Protein AF-A0A849HUU8-F1 (afdb_monomer_lite)

Secondary structure (DSSP, 8-state):
--EEEE-SSEEEE---GGGHHHHHHHHS-HHHHTTSTTTTPPPPHHHHHHHHHHHHHHHHHHS--EEEEEETTT--EEEEEEEEEGGG-TT--PEEEEEEE-GGGTTSSHHHHHHHHHHHHHHHHS--SEEEEEE-TT-HHHHHHHHHTTPEEEEEEEETTEEEEEEEEEGGGS---B---THHHHHHHHHHHHHHHHS-TTTEEEEEEESGGGSTTS-B-S-EEEEEEES-HHHHHHHHHHHHHTTTEEE-TT-S-TTEEEEEES-TTS-SS--EEEEEE-TTSHHHHHHHHHHHHHHH-HHHHHHHHHHHHHHHHH-TT-HHHHHHTTHHHHHHHHHHHHHHH--

Foldseek 3Di:
DDFLFDFPWKTWAQFDPVCLVVLLLQQQDQVQQCWPDPNSDGDDSVVSNVVSVLQNVQCVVPVWGKTFMATPPPRDTFWIWTWAAVVNPPVHPAIETDTTTDPVCPPVCVLLRVSLRRQVCCLVPDPDFKHKYWTQPPPVSVVVSCVQLVWDFPQWDADPNGITTMTMDGSVQWFDWDWQDPCLVVVQVVVQVVVCVQFDVQFWPDKDFFDLNLAPGATHDQETEMETATPDCVVRVVSCCVRVVVVAWDWDPPPPDPQWTKIWHAPPPRHPYTNYIYIYGHCPDPVNLLRVLLRVLCNVPVVLSVVLRVLLVVLCVVQGSRVPCSVVSCVVVSVVSSVVSCVVVPD

Sequence (347 aa):
MTIFLETKHLILKAPELSDFPDLIKLRSDADVMRYIGKNGATQTQQEIAQFLESAIAYQAKHGFGFCSVFEKKSENFVGQAGLCHLGFDENQTEIEIAYRLHKDYWGKGYATELVRALIEWGFEHLPVKKLIAAIHPENIASKRVLEKVDMLYIGKKHYRNIEVDYYEIYKNDSIQLVPYDPTWMKMAKSEIRILRELLPQNHVLDIQHVGSTAIPNIQAKPIIDIQIAVDSLVTIKPIAIELLEKHGYVYWHDNPDLERMFFVKGMPPFGEKRTHHVHIVEPSSQHWEGKLYFRDYLRLHPDVAKEYEGLKISLQKQYTYDRERYTKAKTEFINAILKKARLEFYP

Radius of gyration: 22.86 Å; chains: 1; bounding box: 55×46×66 Å

Structure (mmCIF, N/CA/C/O backbone):
data_AF-A0A849HUU8-F1
#
_entry.id   AF-A0A849HUU8-F1
#
loop_
_atom_site.group_PDB
_atom_site.id
_atom_site.type_symbol
_atom_site.label_atom_id
_atom_site.label_alt_id
_atom_site.label_comp_id
_atom_site.label_asym_id
_atom_site.label_entity_id
_atom_site.label_seq_id
_atom_site.pdbx_PDB_ins_code
_atom_site.Cartn_x
_atom_site.Cartn_y
_atom_site.Cartn_z
_atom_site.occupancy
_atom_site.B_iso_or_equiv
_atom_site.auth_seq_id
_atom_site.auth_comp_id
_atom_site.auth_asym_id
_atom_site.auth_atom_id
_atom_site.pdbx_PDB_model_num
ATOM 1 N N . MET A 1 1 ? 4.940 0.839 -32.422 1.00 64.69 1 MET A N 1
ATOM 2 C CA . MET A 1 1 ? 4.688 0.518 -31.002 1.00 64.69 1 MET A CA 1
ATOM 3 C C . MET A 1 1 ? 3.207 0.445 -30.645 1.00 64.69 1 MET A C 1
ATOM 5 O O . MET A 1 1 ? 2.505 1.448 -30.737 1.00 64.69 1 MET A O 1
ATOM 9 N N . THR A 1 2 ? 2.752 -0.716 -30.175 1.00 88.06 2 THR A N 1
ATOM 10 C CA . THR A 1 2 ? 1.416 -0.898 -29.581 1.00 88.06 2 THR A CA 1
ATOM 11 C C . THR A 1 2 ? 1.442 -0.483 -28.110 1.00 88.06 2 THR A C 1
ATOM 13 O O . THR A 1 2 ? 2.352 -0.870 -27.375 1.00 88.06 2 THR A O 1
ATOM 16 N N . ILE A 1 3 ? 0.460 0.308 -27.675 1.00 94.56 3 ILE A N 1
ATOM 17 C CA . ILE A 1 3 ? 0.300 0.686 -26.265 1.00 94.56 3 ILE A CA 1
ATOM 18 C C . ILE A 1 3 ? -0.151 -0.550 -25.480 1.00 94.56 3 ILE A C 1
ATOM 20 O O . ILE A 1 3 ? -1.147 -1.175 -25.832 1.00 94.56 3 ILE A O 1
ATOM 24 N 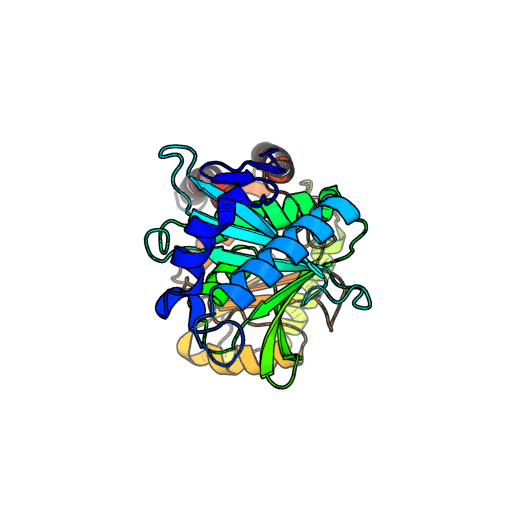N . PHE A 1 4 ? 0.599 -0.898 -24.436 1.00 96.44 4 PHE A N 1
ATOM 25 C CA . PHE A 1 4 ? 0.276 -1.989 -23.519 1.00 96.44 4 PHE A CA 1
ATOM 26 C C . PHE A 1 4 ? -0.520 -1.484 -22.311 1.00 96.44 4 PHE A C 1
ATOM 28 O O . PHE A 1 4 ? -1.537 -2.067 -21.950 1.00 96.44 4 PHE A O 1
ATOM 35 N N . LEU A 1 5 ? -0.060 -0.392 -21.693 1.00 96.81 5 LEU A N 1
ATOM 36 C CA . LEU A 1 5 ? -0.664 0.167 -20.486 1.00 96.81 5 LEU A CA 1
ATOM 37 C C . LEU A 1 5 ? -0.433 1.675 -20.424 1.00 96.81 5 LEU A C 1
ATOM 39 O O . LEU A 1 5 ? 0.626 2.173 -20.806 1.00 96.81 5 LEU A O 1
ATOM 43 N N . GLU A 1 6 ? -1.404 2.404 -19.890 1.00 97.25 6 GLU A N 1
ATOM 44 C CA . GLU A 1 6 ? -1.295 3.837 -19.650 1.00 97.25 6 GLU A CA 1
ATOM 45 C C . GLU A 1 6 ? -1.523 4.162 -18.182 1.00 97.25 6 GLU A C 1
ATOM 47 O O . GLU A 1 6 ? -2.415 3.622 -17.534 1.00 97.25 6 GLU A O 1
ATOM 52 N N . THR A 1 7 ? -0.737 5.102 -17.670 1.00 96.44 7 THR A N 1
ATOM 53 C CA . THR A 1 7 ? -0.908 5.655 -16.328 1.00 96.44 7 THR A CA 1
ATOM 54 C C . THR A 1 7 ? -1.231 7.148 -16.420 1.00 96.44 7 THR A C 1
ATOM 56 O O . THR A 1 7 ? -1.503 7.684 -17.500 1.00 96.44 7 THR A O 1
ATOM 59 N N . LYS A 1 8 ? -1.211 7.858 -15.287 1.00 95.50 8 LYS A N 1
ATOM 60 C CA . LYS A 1 8 ? -1.433 9.307 -15.265 1.00 95.50 8 LYS A CA 1
ATOM 61 C C . LYS A 1 8 ? -0.368 10.056 -16.076 1.00 95.50 8 LYS A C 1
ATOM 63 O O . LYS A 1 8 ? -0.713 10.977 -16.811 1.00 95.50 8 LYS A O 1
ATOM 68 N N . HIS A 1 9 ? 0.898 9.667 -15.947 1.00 98.31 9 HIS A N 1
ATOM 69 C CA . HIS A 1 9 ? 2.032 10.355 -16.567 1.00 98.31 9 HIS A CA 1
ATOM 70 C C . HIS A 1 9 ? 2.818 9.496 -17.560 1.00 98.31 9 HIS A C 1
ATOM 72 O O . HIS A 1 9 ? 3.646 10.050 -18.278 1.00 98.31 9 HIS A O 1
ATOM 78 N N . LEU A 1 10 ? 2.591 8.182 -17.624 1.00 98.44 10 LEU A N 1
ATOM 79 C CA . LEU A 1 10 ? 3.421 7.260 -18.402 1.00 98.44 10 LEU A CA 1
ATOM 80 C C . LEU A 1 10 ? 2.603 6.476 -19.430 1.00 98.44 10 LEU A C 1
ATOM 82 O O . LEU A 1 10 ? 1.414 6.215 -19.239 1.00 98.44 10 LEU A O 1
ATOM 86 N N . ILE A 1 11 ? 3.271 6.078 -20.510 1.00 98.19 11 ILE A N 1
ATOM 87 C CA . ILE A 1 11 ? 2.786 5.107 -21.495 1.00 98.19 11 ILE A CA 1
ATOM 88 C C . ILE A 1 11 ? 3.794 3.964 -21.539 1.00 98.19 11 ILE A C 1
ATOM 90 O O . ILE A 1 11 ? 4.982 4.192 -21.768 1.00 98.19 11 ILE A O 1
ATOM 94 N N . LEU A 1 12 ? 3.318 2.742 -21.331 1.00 98.25 12 LEU A N 1
ATOM 95 C CA . LEU A 1 12 ? 4.076 1.518 -21.536 1.00 98.25 12 LEU A CA 1
ATOM 96 C C . LEU A 1 12 ? 3.724 0.983 -22.919 1.00 98.25 12 LEU A C 1
ATOM 98 O O . LEU A 1 12 ? 2.553 0.761 -23.235 1.00 98.25 12 LEU A O 1
ATOM 102 N N . LYS A 1 13 ? 4.742 0.779 -23.744 1.00 97.75 13 LYS A N 1
ATOM 103 C CA . LYS A 1 13 ? 4.610 0.273 -25.105 1.00 97.75 13 LYS A CA 1
ATOM 104 C C . LYS A 1 13 ? 5.307 -1.076 -25.220 1.00 97.75 13 LYS A C 1
ATOM 106 O O . LYS A 1 13 ? 6.383 -1.261 -24.649 1.00 97.75 13 LYS A O 1
ATOM 111 N N . ALA A 1 14 ? 4.693 -2.000 -25.957 1.00 96.81 14 ALA A N 1
ATOM 112 C CA . ALA A 1 14 ? 5.327 -3.270 -26.293 1.00 96.81 14 ALA A CA 1
ATOM 113 C C . ALA A 1 14 ? 6.706 -3.005 -26.932 1.00 96.81 14 ALA A C 1
ATOM 115 O O . ALA A 1 14 ? 6.799 -2.085 -27.753 1.00 96.81 14 ALA A O 1
ATOM 116 N N . PRO A 1 15 ? 7.751 -3.764 -26.552 1.00 95.38 15 PRO A N 1
ATOM 117 C CA . PRO A 1 15 ? 9.102 -3.504 -27.025 1.00 95.38 15 PRO A CA 1
ATOM 118 C C . PRO A 1 15 ? 9.204 -3.749 -28.533 1.00 95.38 15 PRO A C 1
ATOM 120 O O . PRO A 1 15 ? 8.562 -4.652 -29.073 1.00 95.38 15 PRO A O 1
ATOM 123 N N . GLU A 1 16 ? 10.042 -2.972 -29.209 1.00 96.25 16 GLU A N 1
ATOM 124 C CA . GLU A 1 16 ? 10.383 -3.162 -30.622 1.00 96.25 16 GLU A CA 1
ATOM 125 C C . GLU A 1 16 ? 11.874 -2.900 -30.868 1.00 96.25 16 GLU A C 1
ATOM 127 O O . GLU A 1 16 ? 12.555 -2.285 -30.052 1.00 96.25 16 GLU A O 1
ATOM 132 N N . LEU A 1 17 ? 12.411 -3.372 -31.998 1.00 96.75 17 LEU A N 1
ATOM 133 C CA . LEU A 1 17 ? 13.847 -3.260 -32.297 1.00 96.75 17 LEU A CA 1
ATOM 134 C C . LEU A 1 17 ? 14.348 -1.803 -32.316 1.00 96.75 17 LEU A C 1
ATOM 136 O O . LEU A 1 17 ? 15.504 -1.546 -31.984 1.00 96.75 17 LEU A O 1
ATOM 140 N N . SER A 1 18 ? 13.475 -0.849 -32.652 1.00 96.50 18 SER A N 1
ATOM 141 C CA . SER A 1 18 ? 13.737 0.597 -32.616 1.00 96.50 18 SER A CA 1
ATOM 142 C C . SER A 1 18 ? 14.057 1.134 -31.220 1.00 96.50 18 SER A C 1
ATOM 144 O O . SER A 1 18 ? 14.661 2.198 -31.131 1.00 96.50 18 SER A O 1
ATOM 146 N N . ASP A 1 19 ? 13.721 0.412 -30.146 1.00 96.06 19 ASP A N 1
ATOM 147 C CA . ASP A 1 19 ? 14.030 0.817 -28.767 1.00 96.06 19 ASP A CA 1
ATOM 148 C C . ASP A 1 19 ? 15.516 0.647 -28.418 1.00 96.06 19 ASP A C 1
ATOM 150 O O . ASP A 1 19 ? 15.990 1.169 -27.407 1.00 96.06 19 ASP A O 1
ATOM 154 N N . PHE A 1 20 ? 16.278 -0.085 -29.238 1.00 97.62 20 PHE A N 1
ATOM 155 C CA . PHE A 1 20 ? 17.668 -0.437 -28.953 1.00 97.62 20 PHE A CA 1
ATOM 156 C C . PHE A 1 20 ? 18.562 0.757 -28.549 1.00 97.62 20 PHE A C 1
ATOM 158 O O . PHE A 1 20 ? 19.258 0.639 -27.535 1.00 97.62 20 PHE A O 1
ATOM 165 N N . PRO A 1 21 ? 18.529 1.926 -29.228 1.00 97.69 21 PRO A N 1
ATOM 166 C CA . PRO A 1 21 ? 19.327 3.086 -28.827 1.00 97.69 21 PRO A CA 1
ATOM 167 C C . PRO A 1 21 ? 18.982 3.618 -27.431 1.00 97.69 21 PRO A C 1
ATOM 169 O O . PRO A 1 21 ? 19.874 4.047 -26.698 1.00 97.69 21 PRO A O 1
ATOM 172 N N . ASP A 1 22 ? 17.711 3.577 -27.035 1.00 97.31 22 ASP A N 1
ATOM 173 C CA . ASP A 1 22 ? 17.282 4.013 -25.705 1.00 97.31 22 ASP A CA 1
ATOM 174 C C . ASP A 1 22 ? 17.670 2.999 -24.624 1.00 97.31 22 ASP A C 1
ATOM 176 O O . ASP A 1 22 ? 18.073 3.376 -23.518 1.00 97.31 22 ASP A O 1
ATOM 180 N N . LEU A 1 23 ? 17.672 1.706 -24.960 1.00 96.56 23 LEU A N 1
ATOM 181 C CA . LEU A 1 23 ? 18.167 0.669 -24.056 1.00 96.56 23 LEU A CA 1
ATOM 182 C C . LEU A 1 23 ? 19.673 0.736 -23.836 1.00 96.56 23 LEU A C 1
ATOM 184 O O . LEU A 1 23 ? 20.116 0.439 -22.727 1.00 96.56 23 LEU A O 1
ATOM 188 N N . ILE A 1 24 ? 20.450 1.167 -24.833 1.00 96.75 24 ILE A N 1
ATOM 189 C CA . ILE A 1 24 ? 21.876 1.461 -24.643 1.00 96.75 24 ILE A CA 1
ATOM 190 C C . ILE A 1 24 ? 22.046 2.541 -23.573 1.00 96.75 24 ILE A C 1
ATOM 192 O O . ILE A 1 24 ? 22.762 2.319 -22.598 1.00 96.75 24 ILE A O 1
ATOM 196 N N . LYS A 1 25 ? 21.334 3.671 -23.688 1.00 94.25 25 LYS A N 1
ATOM 197 C CA . LYS A 1 25 ? 21.414 4.762 -22.697 1.00 94.25 25 LYS A CA 1
ATOM 198 C C . LYS A 1 25 ? 21.081 4.273 -21.286 1.00 94.25 25 LYS A C 1
ATOM 200 O O . LYS A 1 25 ? 21.767 4.620 -20.333 1.00 94.25 25 LYS A O 1
ATOM 205 N N . LEU A 1 26 ? 20.052 3.437 -21.154 1.00 96.25 26 LEU A N 1
ATOM 206 C CA . LEU A 1 26 ? 19.589 2.937 -19.861 1.00 96.25 26 LEU A CA 1
ATOM 207 C C . LEU A 1 26 ? 20.526 1.897 -19.235 1.00 96.25 26 LEU A C 1
ATOM 209 O O . LEU A 1 26 ? 20.743 1.913 -18.028 1.00 96.25 26 LEU A O 1
ATOM 213 N N . ARG A 1 27 ? 21.034 0.955 -20.034 1.00 94.62 27 ARG A N 1
ATOM 214 C CA . ARG A 1 27 ? 21.719 -0.258 -19.542 1.00 94.62 27 ARG A CA 1
ATOM 215 C C . ARG A 1 27 ? 23.242 -0.152 -19.588 1.00 94.62 27 ARG A C 1
ATOM 217 O O . ARG A 1 27 ? 23.938 -1.037 -19.085 1.00 94.62 27 ARG A O 1
ATOM 224 N N . SER A 1 28 ? 23.754 0.938 -20.153 1.00 93.19 28 SER A N 1
ATOM 225 C CA . SER A 1 28 ? 25.152 1.350 -20.040 1.00 93.19 28 SER A CA 1
ATOM 226 C C . SER A 1 28 ? 25.385 2.397 -18.939 1.00 93.19 28 SER A C 1
ATOM 228 O O . SER A 1 28 ? 26.533 2.760 -18.699 1.00 93.19 28 SER A O 1
ATOM 230 N N . ASP A 1 29 ? 24.340 2.855 -18.238 1.00 95.00 29 ASP A N 1
ATOM 231 C CA . ASP A 1 29 ? 24.467 3.754 -17.085 1.00 95.00 29 ASP A CA 1
ATOM 232 C C . ASP A 1 29 ? 24.733 2.963 -15.789 1.00 95.00 29 ASP A C 1
ATOM 234 O O . ASP A 1 29 ? 23.955 2.093 -15.387 1.00 95.00 29 ASP A O 1
ATOM 238 N N . ALA A 1 30 ? 25.851 3.267 -15.125 1.00 94.44 30 ALA A N 1
ATOM 239 C CA . ALA A 1 30 ? 26.295 2.559 -13.924 1.00 94.44 30 ALA A CA 1
ATOM 240 C C . ALA A 1 30 ? 25.415 2.826 -12.690 1.00 94.44 30 ALA A C 1
ATOM 242 O O . ALA A 1 30 ? 25.311 1.962 -11.819 1.00 94.44 30 ALA A O 1
ATOM 243 N N . ASP A 1 31 ? 24.754 3.985 -12.602 1.00 94.69 31 ASP A N 1
ATOM 244 C CA . ASP A 1 31 ? 23.826 4.272 -11.506 1.00 94.69 31 ASP A CA 1
ATOM 245 C C . ASP A 1 31 ? 22.555 3.439 -11.655 1.00 94.69 31 ASP A C 1
ATOM 247 O O . ASP A 1 31 ? 22.087 2.848 -10.681 1.00 94.69 31 ASP A O 1
ATOM 251 N N . VAL A 1 32 ? 22.026 3.344 -12.880 1.00 94.75 32 VAL A N 1
ATOM 252 C CA . VAL A 1 32 ? 20.845 2.523 -13.190 1.00 94.75 32 VAL A CA 1
ATOM 253 C C . VAL A 1 32 ? 21.136 1.040 -12.975 1.00 94.75 32 VAL A C 1
ATOM 255 O O . VAL A 1 32 ? 20.309 0.319 -12.414 1.00 94.75 32 VAL A O 1
ATOM 258 N N . MET A 1 33 ? 22.311 0.579 -13.405 1.00 94.75 33 MET A N 1
ATOM 259 C CA . MET A 1 33 ? 22.658 -0.839 -13.373 1.00 94.75 33 MET A CA 1
ATOM 260 C C . MET A 1 33 ? 23.207 -1.320 -12.033 1.00 94.75 33 MET A C 1
ATOM 262 O O . MET A 1 33 ? 23.223 -2.527 -11.835 1.00 94.75 33 MET A O 1
ATOM 266 N N . ARG A 1 34 ? 23.564 -0.424 -11.099 1.00 94.00 34 ARG A N 1
ATOM 267 C CA . ARG A 1 34 ? 24.214 -0.708 -9.801 1.00 94.00 34 ARG A CA 1
ATOM 268 C C . ARG A 1 34 ? 23.709 -1.952 -9.059 1.00 94.00 34 ARG A C 1
ATOM 270 O O . ARG A 1 34 ? 24.505 -2.664 -8.462 1.00 94.00 34 ARG A O 1
ATOM 277 N N . TYR A 1 35 ? 22.402 -2.209 -9.091 1.00 90.25 35 TYR A N 1
ATOM 278 C CA . TYR A 1 35 ? 21.752 -3.312 -8.367 1.00 90.25 35 TYR A CA 1
ATOM 279 C C . TYR A 1 35 ? 21.189 -4.411 -9.279 1.00 90.25 35 TYR A C 1
ATOM 281 O O . TYR A 1 35 ? 20.337 -5.192 -8.860 1.00 90.25 35 TYR A O 1
ATOM 289 N N . ILE A 1 36 ? 21.598 -4.440 -10.546 1.00 86.56 36 ILE A N 1
ATOM 290 C CA . ILE A 1 36 ? 21.019 -5.285 -11.587 1.00 86.56 36 ILE A CA 1
ATOM 291 C C . ILE A 1 36 ? 22.102 -6.191 -12.177 1.00 86.56 36 ILE A C 1
ATOM 293 O O . ILE A 1 36 ? 23.222 -5.768 -12.454 1.00 86.56 36 ILE A O 1
ATOM 297 N N . GLY A 1 37 ? 21.739 -7.447 -12.447 1.00 76.75 37 GLY A N 1
ATOM 298 C CA . GLY A 1 37 ? 22.575 -8.367 -13.215 1.00 76.75 37 GLY A CA 1
ATOM 299 C C . GLY A 1 37 ? 23.839 -8.803 -12.470 1.00 76.75 37 GLY A C 1
ATOM 300 O O . GLY A 1 37 ? 23.771 -9.240 -11.326 1.00 76.75 37 GLY A O 1
ATOM 301 N N . LYS A 1 38 ? 24.988 -8.739 -13.152 1.00 78.50 38 LYS A N 1
ATOM 302 C CA . LYS A 1 38 ? 26.286 -9.257 -12.688 1.00 78.50 38 LYS A CA 1
ATOM 303 C C . LYS A 1 38 ? 26.940 -8.286 -11.691 1.00 78.50 38 LYS A C 1
ATOM 305 O O . LYS A 1 38 ? 27.920 -7.631 -12.034 1.00 78.50 38 LYS A O 1
ATOM 310 N N . ASN A 1 39 ? 26.380 -8.164 -10.486 1.00 77.56 39 ASN A N 1
ATOM 311 C CA . ASN A 1 39 ? 26.883 -7.292 -9.410 1.00 77.56 39 ASN A CA 1
ATOM 312 C C . ASN A 1 39 ? 27.059 -5.823 -9.837 1.00 77.56 39 ASN A C 1
ATOM 314 O O . ASN A 1 39 ? 28.079 -5.198 -9.558 1.00 77.56 39 ASN A O 1
ATOM 318 N N . GLY A 1 40 ? 26.080 -5.281 -10.562 1.00 80.88 40 GLY A N 1
ATOM 319 C CA . GLY A 1 40 ? 26.085 -3.870 -10.939 1.00 80.88 40 GLY A CA 1
ATOM 320 C C . GLY A 1 40 ? 26.836 -3.529 -12.224 1.00 80.88 40 GLY A C 1
ATOM 321 O O . GLY A 1 40 ? 26.880 -2.359 -12.604 1.00 80.88 40 GLY A O 1
ATOM 322 N N . ALA A 1 41 ? 27.418 -4.520 -12.908 1.00 88.00 41 ALA A N 1
ATOM 323 C CA . ALA A 1 41 ? 28.091 -4.296 -14.180 1.00 88.00 41 ALA A CA 1
ATOM 324 C C . ALA A 1 41 ? 27.112 -3.791 -15.254 1.00 88.00 41 ALA A C 1
ATOM 326 O O . ALA A 1 41 ? 26.011 -4.326 -15.432 1.00 88.00 41 ALA A O 1
ATOM 327 N N . THR A 1 42 ? 27.546 -2.777 -16.003 1.00 91.56 42 THR A N 1
ATOM 328 C CA . THR A 1 42 ? 26.844 -2.323 -17.203 1.00 91.56 42 THR A CA 1
ATOM 329 C C . THR A 1 42 ? 26.881 -3.402 -18.278 1.00 91.56 42 THR A C 1
ATOM 331 O O . THR A 1 42 ? 27.727 -4.299 -18.266 1.00 91.56 42 THR A O 1
ATOM 334 N N . GLN A 1 43 ? 25.931 -3.336 -19.205 1.00 91.75 43 GLN A N 1
ATOM 335 C CA . GLN A 1 43 ? 25.795 -4.353 -20.239 1.00 91.75 43 GLN A CA 1
ATOM 336 C C . GLN A 1 43 ? 26.399 -3.902 -21.561 1.00 91.75 43 GLN A C 1
ATOM 338 O O . GLN A 1 43 ? 26.320 -2.734 -21.949 1.00 91.75 43 GLN A O 1
ATOM 343 N N . THR A 1 44 ? 26.973 -4.867 -22.270 1.00 94.62 44 THR A N 1
ATOM 344 C CA . THR A 1 44 ? 27.445 -4.686 -23.642 1.00 94.62 44 THR A CA 1
ATOM 345 C C . THR A 1 44 ? 26.267 -4.511 -24.599 1.00 94.62 44 THR A C 1
ATOM 347 O O . THR A 1 44 ? 25.161 -4.990 -24.345 1.00 94.62 44 THR A O 1
ATOM 350 N N . GLN A 1 45 ? 26.502 -3.883 -25.753 1.00 95.81 45 GLN A N 1
ATOM 351 C CA . GLN A 1 45 ? 25.474 -3.754 -26.792 1.00 95.81 45 GLN A CA 1
ATOM 352 C C . GLN A 1 45 ? 24.908 -5.114 -27.234 1.00 95.81 45 GLN A C 1
ATOM 354 O O . GLN A 1 45 ? 23.710 -5.223 -27.478 1.00 95.81 45 GLN A O 1
ATOM 359 N N . GLN A 1 46 ? 25.739 -6.162 -27.264 1.00 96.19 46 GLN A N 1
ATOM 360 C CA . GLN A 1 46 ? 25.302 -7.523 -27.581 1.00 96.19 46 GLN A CA 1
ATOM 361 C C . GLN A 1 46 ? 24.338 -8.078 -26.522 1.00 96.19 46 GLN A C 1
ATOM 363 O O . GLN A 1 46 ? 23.279 -8.593 -26.871 1.00 96.19 46 GLN A O 1
ATOM 368 N N . GLU A 1 47 ? 24.660 -7.939 -25.232 1.00 94.69 47 GLU A N 1
ATOM 369 C CA . GLU A 1 47 ? 23.768 -8.360 -24.140 1.00 94.69 47 GLU A CA 1
ATOM 370 C C . GLU A 1 47 ? 22.451 -7.565 -24.137 1.00 94.69 47 GLU A C 1
ATOM 372 O O . GLU A 1 47 ? 21.396 -8.104 -23.801 1.00 94.69 47 GLU A O 1
ATOM 377 N N . ILE A 1 48 ? 22.495 -6.283 -24.514 1.00 95.62 48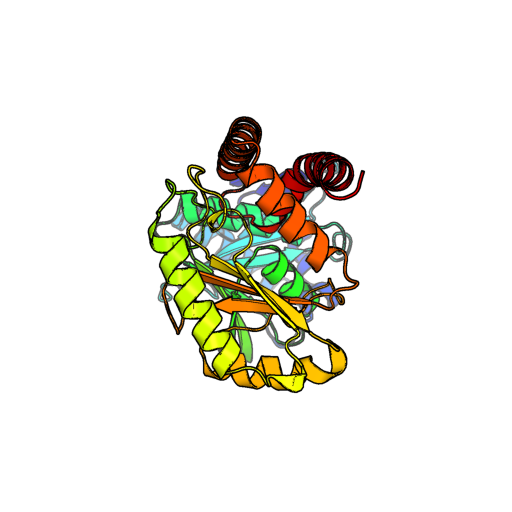 ILE A N 1
ATOM 378 C CA . ILE A 1 48 ? 21.307 -5.427 -24.625 1.00 95.62 48 ILE A CA 1
ATOM 379 C C . ILE A 1 48 ? 20.426 -5.868 -25.801 1.00 95.62 48 ILE A C 1
ATOM 381 O O . ILE A 1 48 ? 19.210 -5.955 -25.636 1.00 95.62 48 ILE A O 1
ATOM 385 N N . ALA A 1 49 ? 21.022 -6.190 -26.952 1.00 96.75 49 ALA A N 1
ATOM 386 C CA . ALA A 1 49 ? 20.298 -6.680 -28.124 1.00 96.75 49 ALA A CA 1
ATOM 387 C C . ALA A 1 49 ? 19.616 -8.025 -27.833 1.00 96.75 49 ALA A C 1
ATOM 389 O O . ALA A 1 49 ? 18.413 -8.160 -28.042 1.00 96.75 49 ALA A O 1
ATOM 390 N N . GLN A 1 50 ? 20.346 -8.972 -27.233 1.00 95.19 50 GLN A N 1
ATOM 391 C CA . GLN A 1 50 ? 19.801 -10.271 -26.817 1.00 95.19 50 GLN A CA 1
ATOM 392 C C . GLN A 1 50 ? 18.638 -10.124 -25.828 1.00 95.19 50 GLN A C 1
ATOM 394 O O . GLN A 1 50 ? 17.631 -10.830 -25.921 1.00 95.19 50 GLN A O 1
ATOM 399 N N . PHE A 1 51 ? 18.755 -9.194 -24.874 1.00 94.12 51 PHE A N 1
ATOM 400 C CA . PHE A 1 51 ? 17.660 -8.889 -23.959 1.00 94.12 51 PHE A CA 1
ATOM 401 C C . PHE A 1 51 ? 16.434 -8.341 -24.701 1.00 94.12 51 PHE A C 1
ATOM 403 O O . PHE A 1 51 ? 15.320 -8.769 -24.409 1.00 94.12 51 PHE A O 1
ATOM 410 N N . LEU A 1 52 ? 16.622 -7.401 -25.634 1.00 96.38 52 LEU A N 1
ATOM 411 C CA . LEU A 1 52 ? 15.524 -6.803 -26.396 1.00 96.38 52 LEU A CA 1
ATOM 412 C C . LEU A 1 52 ? 14.796 -7.853 -27.242 1.00 96.38 52 LEU A C 1
ATOM 414 O O . LEU A 1 52 ? 13.573 -7.925 -27.192 1.00 96.38 52 LEU A O 1
ATOM 418 N N . GLU A 1 53 ? 15.534 -8.715 -27.940 1.00 96.25 53 GLU A N 1
ATOM 419 C CA . GLU A 1 53 ? 14.964 -9.841 -28.690 1.00 96.25 53 GLU A CA 1
ATOM 420 C C . GLU A 1 53 ? 14.154 -10.774 -27.782 1.00 96.25 53 GLU A C 1
ATOM 422 O O . GLU A 1 53 ? 13.023 -11.134 -28.109 1.00 96.25 53 GLU A O 1
ATOM 427 N N . SER A 1 54 ? 14.690 -11.101 -26.601 1.00 94.56 54 SER A N 1
ATOM 428 C CA . SER A 1 54 ? 13.993 -11.930 -25.610 1.00 94.56 54 SER A CA 1
ATOM 429 C C . SER A 1 54 ? 12.715 -11.257 -25.101 1.00 94.56 54 SER A C 1
ATOM 431 O O . SER A 1 54 ? 11.687 -11.914 -24.964 1.00 94.56 54 SER A O 1
ATOM 433 N N . ALA A 1 55 ? 12.748 -9.944 -24.853 1.00 94.94 55 ALA A N 1
ATOM 434 C CA . ALA A 1 55 ? 11.584 -9.179 -24.412 1.00 94.94 55 ALA A CA 1
ATOM 435 C C . ALA A 1 55 ? 10.493 -9.113 -25.496 1.00 94.94 55 ALA A C 1
ATOM 437 O O . ALA A 1 55 ? 9.318 -9.300 -25.182 1.00 94.94 55 ALA A O 1
ATOM 438 N N . ILE A 1 56 ? 10.875 -8.916 -26.764 1.00 96.31 56 ILE A N 1
ATOM 439 C CA . ILE A 1 56 ? 9.961 -8.941 -27.918 1.00 96.31 56 ILE A CA 1
ATOM 440 C C . ILE A 1 56 ? 9.317 -10.322 -28.061 1.00 96.31 56 ILE A C 1
ATOM 442 O O . ILE A 1 56 ? 8.093 -10.425 -28.148 1.00 96.31 56 ILE A O 1
ATOM 446 N N . ALA A 1 57 ? 10.124 -11.387 -28.042 1.00 95.56 57 ALA A N 1
ATOM 447 C CA . ALA A 1 57 ? 9.634 -12.759 -28.153 1.00 95.56 57 ALA A CA 1
ATOM 448 C C . ALA A 1 57 ? 8.688 -13.120 -26.997 1.00 95.56 57 ALA A C 1
ATOM 450 O O . ALA A 1 57 ? 7.624 -13.700 -27.220 1.00 95.56 57 ALA A O 1
ATOM 451 N N . TYR A 1 58 ? 9.040 -12.724 -25.771 1.00 95.38 58 TYR A N 1
ATOM 452 C CA . TYR A 1 58 ? 8.215 -12.945 -24.589 1.00 95.38 58 TYR A CA 1
ATOM 453 C C . TYR A 1 58 ? 6.869 -12.212 -24.695 1.00 95.38 58 TYR A C 1
ATOM 455 O O . TYR A 1 58 ? 5.820 -12.830 -24.512 1.00 95.38 58 TYR A O 1
ATOM 463 N N . GLN A 1 59 ? 6.878 -10.927 -25.069 1.00 94.50 59 GLN A N 1
ATOM 464 C CA . GLN A 1 59 ? 5.654 -10.145 -25.263 1.00 94.50 59 GLN A CA 1
ATOM 465 C C . GLN A 1 59 ? 4.754 -10.764 -26.342 1.00 94.50 59 GLN A C 1
ATOM 467 O O . GLN A 1 59 ? 3.546 -10.874 -26.138 1.00 94.50 59 GLN A O 1
ATOM 472 N N . ALA A 1 60 ? 5.329 -11.197 -27.469 1.00 94.31 60 ALA A N 1
ATOM 473 C CA . ALA A 1 60 ? 4.586 -11.825 -28.561 1.00 94.31 60 ALA A CA 1
ATOM 474 C C . ALA A 1 60 ? 3.941 -13.157 -28.145 1.00 94.31 60 ALA A C 1
ATOM 476 O O . ALA A 1 60 ? 2.833 -13.467 -28.576 1.00 94.31 60 ALA A O 1
ATOM 477 N N . LYS A 1 61 ? 4.621 -13.933 -27.293 1.00 95.19 61 LYS A N 1
ATOM 478 C CA . LYS A 1 61 ? 4.141 -15.230 -26.806 1.00 95.19 61 LYS A CA 1
ATOM 479 C C . LYS A 1 61 ? 3.065 -15.104 -25.727 1.00 95.19 61 LYS A C 1
ATOM 481 O O . LYS A 1 61 ? 2.091 -15.851 -25.753 1.00 95.19 61 LYS A O 1
ATOM 486 N N . HIS A 1 62 ? 3.251 -14.200 -24.768 1.00 93.94 62 HIS A N 1
ATOM 487 C CA . HIS A 1 62 ? 2.421 -14.146 -23.560 1.00 93.94 62 HIS A CA 1
ATOM 488 C C . HIS A 1 62 ? 1.392 -13.009 -23.560 1.00 93.94 62 HIS A C 1
ATOM 490 O O . HIS A 1 62 ? 0.485 -13.016 -22.732 1.00 93.94 62 HIS A O 1
ATOM 496 N N . GLY A 1 63 ? 1.522 -12.022 -24.451 1.00 93.69 63 GLY A N 1
ATOM 497 C CA . GLY A 1 63 ? 0.690 -10.813 -24.456 1.00 93.69 63 GLY A CA 1
ATOM 498 C C . GLY A 1 63 ? 1.066 -9.787 -23.378 1.00 93.69 63 GLY A C 1
ATOM 499 O O . GLY A 1 63 ? 0.467 -8.716 -23.314 1.00 93.69 63 GLY A O 1
ATOM 500 N N . PHE A 1 64 ? 2.072 -10.086 -22.555 1.00 95.12 64 PHE A N 1
ATOM 501 C CA . PHE A 1 64 ? 2.653 -9.212 -21.538 1.00 95.12 64 PHE A CA 1
ATOM 502 C C . PHE A 1 64 ? 4.157 -9.476 -21.431 1.00 95.12 64 PHE A C 1
ATOM 504 O O . PHE A 1 64 ? 4.642 -10.495 -21.920 1.00 95.12 64 PHE A O 1
ATOM 511 N N . GLY A 1 65 ? 4.897 -8.574 -20.795 1.00 95.12 65 GLY A N 1
ATOM 512 C CA . GLY A 1 65 ? 6.353 -8.623 -20.787 1.00 95.12 65 GLY A CA 1
ATOM 513 C C . GLY A 1 65 ? 6.970 -7.289 -20.397 1.00 95.12 65 GLY A C 1
ATOM 514 O O . GLY A 1 65 ? 6.279 -6.351 -19.993 1.00 95.12 65 GLY A O 1
ATOM 515 N N . PHE A 1 66 ? 8.292 -7.204 -20.536 1.00 93.81 66 PHE A N 1
ATOM 516 C CA . PHE A 1 66 ? 9.029 -5.955 -20.374 1.00 93.81 66 PHE A CA 1
ATOM 517 C C . PHE A 1 66 ? 8.679 -4.976 -21.500 1.00 93.81 66 PHE A C 1
ATOM 519 O O . PHE A 1 66 ? 9.018 -5.204 -22.656 1.00 93.81 66 PHE A O 1
ATOM 526 N N . CYS A 1 67 ? 8.047 -3.867 -21.137 1.00 96.94 67 CYS A N 1
ATOM 527 C CA . CYS A 1 67 ? 7.684 -2.773 -22.025 1.00 96.94 67 CYS A CA 1
ATOM 528 C C . CYS A 1 67 ? 8.693 -1.621 -21.940 1.00 96.94 67 CYS A C 1
ATOM 530 O O . CYS A 1 67 ? 9.349 -1.415 -20.911 1.00 96.94 67 CYS A O 1
ATOM 532 N N . SER A 1 68 ? 8.756 -0.829 -23.008 1.00 97.94 68 SER A N 1
ATOM 533 C CA . SER A 1 68 ? 9.433 0.469 -23.037 1.00 97.94 68 SER A CA 1
ATOM 534 C C . SER A 1 68 ? 8.497 1.542 -22.475 1.00 97.94 68 SER A C 1
ATOM 536 O O . SER A 1 68 ? 7.314 1.593 -22.818 1.00 97.94 68 SER A O 1
ATOM 538 N N . VAL A 1 69 ? 9.003 2.373 -21.564 1.00 98.31 69 VAL A N 1
ATOM 539 C CA . VAL A 1 69 ? 8.216 3.350 -20.798 1.00 98.31 69 VAL A CA 1
ATOM 540 C C . VAL A 1 69 ? 8.541 4.755 -21.281 1.00 98.31 69 VAL A C 1
ATOM 542 O O . VAL A 1 69 ? 9.709 5.136 -21.312 1.00 98.31 69 VAL A O 1
ATOM 545 N N . PHE A 1 70 ? 7.513 5.542 -21.582 1.00 98.12 70 PHE A N 1
ATOM 546 C CA . PHE A 1 70 ? 7.633 6.919 -22.062 1.00 98.12 70 PHE A CA 1
ATOM 547 C C . PHE A 1 70 ? 6.816 7.874 -21.190 1.00 98.12 70 PHE A C 1
ATOM 549 O O . PHE A 1 70 ? 5.740 7.515 -20.709 1.00 98.12 70 PHE A O 1
ATOM 556 N N . GLU A 1 71 ? 7.300 9.099 -20.992 1.00 98.06 71 GLU A N 1
ATOM 557 C CA . GLU A 1 71 ? 6.558 10.149 -20.291 1.00 98.06 71 GLU A CA 1
ATOM 558 C C . GLU A 1 71 ? 5.555 10.799 -21.251 1.00 98.06 71 GLU A C 1
ATOM 560 O O . GLU A 1 71 ? 5.939 11.333 -22.284 1.00 98.06 71 GLU A O 1
ATOM 565 N N . LYS A 1 72 ? 4.266 10.819 -20.897 1.00 97.19 72 LYS A N 1
ATOM 566 C CA . LYS A 1 72 ? 3.178 11.341 -21.747 1.00 97.19 72 LYS A CA 1
ATOM 567 C C . LYS A 1 72 ? 3.405 12.766 -22.241 1.00 97.19 72 LYS A C 1
ATOM 569 O O . LYS A 1 72 ? 3.017 13.099 -23.349 1.00 97.19 72 LYS A O 1
ATOM 574 N N . LYS A 1 73 ? 3.972 13.623 -21.389 1.00 96.00 73 LYS A N 1
ATOM 575 C CA . LYS A 1 73 ? 4.101 15.056 -21.674 1.00 96.00 73 LYS A CA 1
ATOM 576 C C . LYS A 1 73 ? 5.240 15.365 -22.643 1.00 96.00 73 LYS A C 1
ATOM 578 O O . LYS A 1 73 ? 5.092 16.255 -23.471 1.00 96.00 73 LYS A O 1
ATOM 583 N N . SER A 1 74 ? 6.385 14.713 -22.465 1.00 96.19 74 SER A N 1
ATOM 584 C CA . SER A 1 74 ? 7.596 14.987 -23.247 1.00 96.19 74 SER A CA 1
ATOM 585 C C . SER A 1 74 ? 7.844 13.966 -24.349 1.00 96.19 74 SER A C 1
ATOM 587 O O . SER A 1 74 ? 8.707 14.193 -25.185 1.00 96.19 74 SER A O 1
ATOM 589 N N . GLU A 1 75 ? 7.133 12.837 -24.312 1.00 95.31 75 GLU A N 1
ATOM 590 C CA . GLU A 1 75 ? 7.365 11.644 -25.131 1.00 95.31 75 GLU A CA 1
ATOM 591 C C . GLU A 1 75 ? 8.759 11.029 -24.956 1.00 95.31 75 GLU A C 1
ATOM 593 O O . GLU A 1 75 ? 9.116 10.075 -25.645 1.00 95.31 75 GLU A O 1
ATOM 598 N N . ASN A 1 76 ? 9.536 11.517 -23.987 1.00 97.19 76 ASN A N 1
ATOM 599 C CA . ASN A 1 76 ? 10.868 11.012 -23.733 1.00 97.19 76 ASN A CA 1
ATOM 600 C C . ASN A 1 76 ? 10.817 9.606 -23.140 1.00 97.19 76 ASN A C 1
ATOM 602 O O . ASN A 1 76 ? 9.962 9.280 -22.309 1.00 97.19 76 ASN A O 1
ATOM 606 N N . PHE A 1 77 ? 11.805 8.801 -23.517 1.00 97.81 77 PHE A N 1
ATOM 607 C CA . PHE A 1 77 ? 12.047 7.505 -22.911 1.00 97.81 77 PHE A CA 1
ATOM 608 C C . PHE A 1 77 ? 12.414 7.656 -21.426 1.00 97.81 77 PHE A C 1
ATOM 610 O O . PHE A 1 77 ? 13.334 8.391 -21.056 1.00 97.81 77 PHE A O 1
ATOM 617 N N . VAL A 1 78 ? 11.678 6.944 -20.575 1.00 98.06 78 VAL A N 1
ATOM 618 C CA . VAL A 1 78 ? 11.806 6.952 -19.112 1.00 98.06 78 VAL A CA 1
ATOM 619 C C . VAL A 1 78 ? 12.534 5.708 -18.617 1.00 98.06 78 VAL A C 1
ATOM 621 O O . VAL A 1 78 ? 13.233 5.771 -17.607 1.00 98.06 78 VAL A O 1
ATOM 624 N N . GLY A 1 79 ? 12.380 4.567 -19.288 1.00 97.88 79 GLY A N 1
ATOM 625 C CA . GLY A 1 79 ? 12.984 3.311 -18.859 1.00 97.88 79 GLY A CA 1
ATOM 626 C C . GLY A 1 79 ? 12.241 2.082 -19.361 1.00 97.88 79 GLY A C 1
ATOM 627 O O . GLY A 1 79 ? 11.549 2.120 -20.372 1.00 97.88 79 GLY A O 1
ATOM 628 N N . GLN A 1 80 ? 12.369 0.983 -18.625 1.00 97.06 80 GLN A N 1
ATOM 629 C CA . GLN A 1 80 ? 11.708 -0.282 -18.924 1.00 97.06 80 GLN A CA 1
ATOM 630 C C . GLN A 1 80 ? 10.961 -0.807 -17.711 1.00 97.06 80 GLN A C 1
ATOM 632 O O . GLN A 1 80 ? 11.478 -0.746 -16.593 1.00 97.06 80 GLN A O 1
ATOM 637 N N . ALA A 1 81 ? 9.789 -1.389 -17.931 1.00 97.88 81 ALA A N 1
ATOM 638 C CA . ALA A 1 81 ? 9.078 -2.097 -16.882 1.00 97.88 81 ALA A CA 1
ATOM 639 C C . ALA A 1 81 ? 8.038 -3.070 -17.420 1.00 97.88 81 ALA A C 1
ATOM 641 O O . ALA A 1 81 ? 7.567 -2.918 -18.543 1.00 97.88 81 ALA A O 1
ATOM 642 N N . GLY A 1 82 ? 7.646 -4.038 -16.604 1.00 97.44 82 GLY A N 1
ATOM 643 C CA . GLY A 1 82 ? 6.601 -4.972 -16.974 1.00 97.44 82 GLY A CA 1
ATOM 644 C C . GLY A 1 82 ? 6.412 -6.101 -15.980 1.00 97.44 82 GLY A C 1
ATOM 645 O O . GLY A 1 82 ? 6.933 -6.075 -14.863 1.00 97.44 82 GLY A O 1
ATOM 646 N N . LEU A 1 83 ? 5.655 -7.091 -16.438 1.00 97.31 83 LEU A N 1
ATOM 647 C CA . LEU A 1 83 ? 5.431 -8.356 -15.755 1.00 97.31 83 LEU A CA 1
ATOM 648 C C . LEU A 1 83 ? 6.165 -9.460 -16.519 1.00 97.31 83 LEU A C 1
ATOM 650 O O . LEU A 1 83 ? 6.095 -9.504 -17.745 1.00 97.31 83 LEU A O 1
ATOM 654 N N . CYS A 1 84 ? 6.852 -10.363 -15.831 1.00 94.94 84 CYS A N 1
ATOM 655 C CA . CYS A 1 84 ? 7.479 -11.524 -16.466 1.00 94.94 84 CYS A CA 1
ATOM 656 C C . CYS A 1 84 ? 7.678 -12.662 -15.469 1.00 94.94 84 CYS A C 1
ATOM 658 O O . CYS A 1 84 ? 7.726 -12.428 -14.268 1.00 94.94 84 CYS A O 1
ATOM 660 N N . HIS A 1 85 ? 7.851 -13.892 -15.946 1.00 93.00 85 HIS A N 1
ATOM 661 C CA . HIS A 1 85 ? 8.435 -14.928 -15.097 1.00 93.00 85 HIS A CA 1
ATOM 662 C C . HIS A 1 85 ? 9.832 -14.483 -14.647 1.00 93.00 85 HIS A C 1
ATOM 664 O O . HIS A 1 85 ? 10.581 -13.911 -15.447 1.00 93.00 85 HIS A O 1
ATOM 670 N N . LEU A 1 86 ? 10.179 -14.721 -13.378 1.00 84.69 86 LEU A N 1
ATOM 671 C CA . LEU A 1 86 ? 11.460 -14.301 -12.806 1.00 84.69 86 LEU A CA 1
ATOM 672 C C . LEU A 1 86 ? 12.622 -14.787 -13.689 1.00 84.69 86 LEU A C 1
ATOM 674 O O . LEU A 1 86 ? 12.802 -15.981 -13.922 1.00 84.69 86 LEU A O 1
ATOM 678 N N . GLY A 1 87 ? 13.396 -13.845 -14.234 1.00 78.94 87 GLY A N 1
ATOM 679 C CA . GLY A 1 87 ? 14.502 -14.160 -15.145 1.00 78.94 87 GLY A CA 1
ATOM 680 C C . GLY A 1 87 ? 14.128 -14.692 -16.523 1.00 78.94 87 GLY A C 1
ATOM 681 O O . GLY A 1 87 ? 15.013 -15.260 -17.168 1.00 78.94 87 GLY A O 1
ATOM 682 N N . PHE A 1 88 ? 12.873 -14.522 -16.946 1.00 81.81 88 PHE A N 1
ATOM 683 C CA . PHE A 1 88 ? 12.278 -15.137 -18.136 1.00 81.81 88 PHE A CA 1
ATOM 684 C C . PHE A 1 88 ? 12.289 -16.678 -18.101 1.00 81.81 88 PHE A C 1
ATOM 686 O O . PHE A 1 88 ? 12.247 -17.319 -19.147 1.00 81.81 88 PHE A O 1
ATOM 693 N N . ASP A 1 89 ? 12.351 -17.281 -16.907 1.00 84.62 89 ASP A N 1
ATOM 694 C CA . ASP A 1 89 ? 12.261 -18.733 -16.726 1.00 84.62 89 ASP A CA 1
ATOM 695 C C . ASP A 1 89 ? 10.796 -19.167 -16.607 1.00 84.62 89 ASP A C 1
ATOM 697 O O . ASP A 1 89 ? 10.194 -19.087 -15.540 1.00 84.62 89 ASP A O 1
ATOM 701 N N . GLU A 1 90 ? 10.218 -19.639 -17.710 1.00 82.62 90 GLU A N 1
ATOM 702 C CA . GLU A 1 90 ? 8.816 -20.080 -17.776 1.00 82.62 90 GLU A CA 1
ATOM 703 C C . GLU A 1 90 ? 8.505 -21.332 -16.936 1.00 82.62 90 GLU A C 1
ATOM 705 O O . GLU A 1 90 ? 7.339 -21.694 -16.794 1.00 82.62 90 GLU A O 1
ATOM 710 N N . ASN A 1 91 ? 9.512 -21.997 -16.357 1.00 84.69 91 ASN A N 1
ATOM 711 C CA . ASN A 1 91 ? 9.270 -23.069 -15.388 1.00 84.69 91 ASN A CA 1
ATOM 712 C C . ASN A 1 91 ? 8.863 -22.521 -14.010 1.00 84.69 91 ASN A C 1
ATOM 714 O O . ASN A 1 91 ? 8.362 -23.271 -13.171 1.00 84.69 91 ASN A O 1
ATOM 718 N N . GLN A 1 92 ? 9.085 -21.227 -13.758 1.00 79.31 92 GLN A N 1
ATOM 719 C CA . GLN A 1 92 ? 8.604 -20.558 -12.555 1.00 79.31 92 GLN A CA 1
ATOM 720 C C . GLN A 1 92 ? 7.094 -20.348 -12.651 1.00 79.31 92 GLN A C 1
ATOM 722 O O . GLN A 1 92 ? 6.573 -19.938 -13.679 1.00 79.31 92 GLN A O 1
ATOM 727 N N . THR A 1 93 ? 6.376 -20.560 -11.551 1.00 81.19 93 THR A N 1
ATOM 728 C CA . THR A 1 93 ? 4.926 -20.302 -11.497 1.00 81.19 93 THR A CA 1
ATOM 729 C C . THR A 1 93 ? 4.585 -18.851 -11.157 1.00 81.19 93 THR A C 1
ATOM 731 O O . THR A 1 93 ? 3.427 -18.447 -11.230 1.00 81.19 93 THR A O 1
ATOM 734 N N . GLU A 1 94 ? 5.567 -18.085 -10.683 1.00 89.25 94 GLU A N 1
ATOM 735 C CA . GLU A 1 94 ? 5.369 -16.748 -10.132 1.00 89.25 94 GLU A CA 1
ATOM 736 C C . GLU A 1 94 ? 5.691 -15.672 -11.176 1.00 89.25 94 GLU A C 1
ATOM 738 O O . GLU A 1 94 ? 6.706 -15.742 -11.872 1.00 89.25 94 GLU A O 1
ATOM 743 N N . ILE A 1 95 ? 4.821 -14.662 -11.263 1.00 95.81 95 ILE A N 1
ATOM 744 C CA . ILE A 1 95 ? 5.009 -13.498 -12.131 1.00 95.81 95 ILE A CA 1
ATOM 745 C C . ILE A 1 95 ? 5.607 -12.355 -11.314 1.00 95.81 95 ILE A C 1
ATOM 747 O O . ILE A 1 95 ? 5.035 -11.906 -10.317 1.00 95.81 95 ILE A O 1
ATOM 751 N N . GLU A 1 96 ? 6.765 -11.895 -11.761 1.00 96.12 96 GLU A N 1
ATOM 752 C CA . GLU A 1 96 ? 7.531 -10.790 -11.212 1.00 96.12 96 GLU A CA 1
ATOM 753 C C . GLU A 1 96 ? 7.097 -9.455 -11.813 1.00 96.12 96 GLU A C 1
ATOM 755 O O . GLU A 1 96 ? 6.931 -9.330 -13.026 1.00 96.12 96 GLU A O 1
ATOM 760 N N . ILE A 1 97 ? 6.982 -8.439 -10.958 1.00 97.62 97 ILE A N 1
ATOM 761 C CA . ILE A 1 97 ? 6.970 -7.035 -11.358 1.00 97.62 97 ILE A CA 1
ATOM 762 C C . ILE A 1 97 ? 8.415 -6.552 -11.404 1.00 97.62 97 ILE A C 1
ATOM 764 O O . ILE A 1 97 ? 9.083 -6.465 -10.374 1.00 97.62 97 ILE A O 1
ATOM 768 N N . ALA A 1 98 ? 8.883 -6.179 -12.589 1.00 95.25 98 ALA A N 1
ATOM 769 C CA . ALA A 1 98 ? 10.253 -5.734 -12.781 1.00 95.25 98 ALA A CA 1
ATOM 770 C C . ALA A 1 98 ? 10.286 -4.376 -13.485 1.00 95.25 98 ALA A C 1
ATOM 772 O O . ALA A 1 98 ? 9.542 -4.124 -14.432 1.00 95.25 98 ALA A O 1
ATOM 773 N N . TYR A 1 99 ? 11.157 -3.479 -13.024 1.00 96.81 99 TYR A N 1
ATOM 774 C CA . TYR A 1 99 ? 11.290 -2.138 -13.585 1.00 96.81 99 TYR A CA 1
ATOM 775 C C . TYR A 1 99 ? 12.700 -1.581 -13.398 1.00 96.81 99 TYR A C 1
ATOM 777 O O . TYR A 1 99 ? 13.418 -1.938 -12.466 1.00 96.81 99 TYR A O 1
ATOM 785 N N . ARG A 1 100 ? 13.097 -0.687 -14.304 1.00 95.56 100 ARG A N 1
ATOM 786 C CA . ARG A 1 100 ? 14.318 0.117 -14.218 1.00 95.56 100 ARG A CA 1
ATOM 787 C C . ARG A 1 100 ? 14.091 1.432 -14.959 1.00 95.56 100 ARG A C 1
ATOM 789 O O . ARG A 1 100 ? 13.719 1.431 -16.131 1.00 95.56 100 ARG A O 1
ATOM 796 N N . LEU A 1 101 ? 14.268 2.551 -14.267 1.00 97.69 101 LEU A N 1
ATOM 797 C CA . LEU A 1 101 ? 14.041 3.885 -14.827 1.00 97.69 101 LEU A CA 1
ATOM 798 C C . LEU A 1 101 ? 15.374 4.609 -14.977 1.00 97.69 101 LEU A C 1
ATOM 800 O O . LEU A 1 101 ? 16.259 4.437 -14.139 1.00 97.69 101 LEU A O 1
ATOM 804 N N . HIS A 1 102 ? 15.498 5.433 -16.011 1.00 97.25 102 HIS A N 1
ATOM 805 C CA . HIS A 1 102 ? 16.639 6.318 -16.184 1.00 97.25 102 HIS A CA 1
ATOM 806 C C . HIS A 1 102 ? 16.697 7.319 -15.021 1.00 97.25 102 HIS A C 1
ATOM 808 O O . HIS A 1 102 ? 15.658 7.774 -14.526 1.00 97.25 102 HIS A O 1
ATOM 814 N N . LYS A 1 103 ? 17.908 7.656 -14.569 1.00 95.88 103 LYS A N 1
ATOM 815 C CA . LYS A 1 103 ? 18.123 8.433 -13.337 1.00 95.88 103 LYS A CA 1
ATOM 816 C C . LYS A 1 103 ? 17.480 9.819 -13.340 1.00 95.88 103 LYS A C 1
ATOM 818 O O . LYS A 1 103 ? 17.006 10.272 -12.302 1.00 95.88 103 LYS A O 1
ATOM 823 N N . ASP A 1 104 ? 17.330 10.426 -14.515 1.00 96.56 104 ASP A N 1
ATOM 824 C CA . ASP A 1 104 ? 16.648 11.719 -14.706 1.00 96.56 104 ASP A CA 1
ATOM 825 C C . ASP A 1 104 ? 15.148 11.695 -14.347 1.00 96.56 104 ASP A C 1
ATOM 827 O O . ASP A 1 104 ? 14.487 12.738 -14.260 1.00 96.56 104 ASP A O 1
ATOM 831 N N . TYR A 1 105 ? 14.582 10.504 -14.143 1.00 97.12 105 TYR A N 1
ATOM 832 C CA . TYR A 1 105 ? 13.186 10.306 -13.755 1.00 97.12 105 TYR A CA 1
ATOM 833 C C . TYR A 1 105 ? 13.022 9.742 -12.342 1.00 97.12 105 TYR A C 1
ATOM 835 O O . TYR A 1 105 ? 11.897 9.484 -11.901 1.00 97.12 105 TYR A O 1
ATOM 843 N N . TRP A 1 106 ? 14.116 9.576 -11.595 1.00 96.38 106 TRP A N 1
ATOM 844 C CA . TRP A 1 106 ? 14.048 9.199 -10.186 1.00 96.38 106 TRP A CA 1
ATOM 845 C C . TRP A 1 106 ? 13.474 10.336 -9.336 1.00 96.38 106 TRP A C 1
ATOM 847 O O . TRP A 1 106 ? 13.496 11.506 -9.709 1.00 96.38 106 TRP A O 1
ATOM 857 N N . GLY A 1 107 ? 12.885 9.989 -8.190 1.00 93.19 107 GLY A N 1
ATOM 858 C CA . GLY A 1 107 ? 12.285 10.966 -7.273 1.00 93.19 107 GLY A CA 1
ATOM 859 C C . GLY A 1 107 ? 10.965 11.596 -7.745 1.00 93.19 107 GLY A C 1
ATOM 860 O O . GLY A 1 107 ? 10.297 12.244 -6.947 1.00 93.19 107 GLY A O 1
ATOM 861 N N . LYS A 1 108 ? 10.524 11.353 -8.989 1.00 95.19 108 LYS A N 1
ATOM 862 C CA . LYS A 1 108 ? 9.267 11.896 -9.550 1.00 95.19 108 LYS A CA 1
ATOM 863 C C . LYS A 1 108 ? 8.008 11.085 -9.209 1.00 95.19 108 LYS A C 1
ATOM 865 O O . LYS A 1 108 ? 6.907 11.450 -9.604 1.00 95.19 108 LYS A O 1
ATOM 870 N N . GLY A 1 109 ? 8.153 9.962 -8.502 1.00 94.81 109 GLY A N 1
ATOM 871 C CA . GLY A 1 109 ? 7.046 9.051 -8.170 1.00 94.81 109 GLY A CA 1
ATOM 872 C C . GLY A 1 109 ? 6.651 8.072 -9.286 1.00 94.81 109 GLY A C 1
ATOM 873 O O . GLY A 1 109 ? 5.750 7.262 -9.085 1.00 94.81 109 GLY A O 1
ATOM 874 N N . TYR A 1 110 ? 7.349 8.093 -10.426 1.00 97.88 110 TYR A N 1
ATOM 875 C CA . TYR A 1 110 ? 7.040 7.269 -11.602 1.00 97.88 110 TYR A CA 1
ATOM 876 C C . TYR A 1 110 ? 7.147 5.768 -11.352 1.00 97.88 110 TYR A C 1
ATOM 878 O O . TYR A 1 110 ? 6.284 5.030 -11.808 1.00 97.88 110 TYR A O 1
ATOM 886 N N . ALA A 1 111 ? 8.131 5.312 -10.573 1.00 97.38 111 ALA A N 1
ATOM 887 C CA . ALA A 1 111 ? 8.238 3.897 -10.217 1.00 97.38 111 ALA A CA 1
ATOM 888 C C . ALA A 1 111 ? 7.005 3.412 -9.433 1.00 97.38 111 ALA A C 1
ATOM 890 O O . ALA A 1 111 ? 6.403 2.410 -9.794 1.00 97.38 111 ALA A O 1
ATOM 891 N N . THR A 1 112 ? 6.579 4.158 -8.409 1.00 95.12 112 THR A N 1
ATOM 892 C CA . THR A 1 112 ? 5.380 3.832 -7.618 1.00 95.12 112 THR A CA 1
ATOM 893 C C . THR A 1 112 ? 4.117 3.847 -8.472 1.00 95.12 112 THR A C 1
ATOM 895 O O . THR A 1 112 ? 3.300 2.939 -8.373 1.00 95.12 112 THR A O 1
ATOM 898 N N . GLU A 1 113 ? 3.953 4.860 -9.323 1.00 95.56 113 GLU A N 1
ATOM 899 C CA . GLU A 1 113 ? 2.819 4.941 -10.245 1.00 95.56 113 GLU A CA 1
ATOM 900 C C . GLU A 1 113 ? 2.767 3.751 -11.207 1.00 95.56 113 GLU A C 1
ATOM 902 O O . GLU A 1 113 ? 1.712 3.147 -11.387 1.00 95.56 113 GLU A O 1
ATOM 907 N N . LEU A 1 114 ? 3.910 3.408 -11.793 1.00 97.12 114 LEU A N 1
ATOM 908 C CA . LEU A 1 114 ? 4.033 2.335 -12.764 1.00 97.12 114 LEU A CA 1
ATOM 909 C C . LEU A 1 114 ? 3.797 0.960 -12.134 1.00 97.12 114 LEU A C 1
ATOM 911 O O . LEU A 1 114 ? 3.040 0.159 -12.675 1.00 97.12 114 LEU A O 1
ATOM 915 N N . VAL A 1 115 ? 4.407 0.692 -10.977 1.00 97.50 115 VAL A N 1
ATOM 916 C CA . VAL A 1 115 ? 4.259 -0.590 -10.275 1.00 97.50 115 VAL A CA 1
ATOM 917 C C . VAL A 1 115 ? 2.799 -0.819 -9.876 1.00 97.50 115 VAL A C 1
ATOM 919 O O . VAL A 1 115 ? 2.301 -1.928 -10.040 1.00 97.50 115 VAL A O 1
ATOM 922 N N . ARG A 1 116 ? 2.079 0.223 -9.439 1.00 94.31 116 ARG A N 1
ATOM 923 C CA . ARG A 1 116 ? 0.634 0.130 -9.146 1.00 94.31 116 ARG A CA 1
ATOM 924 C C . ARG A 1 116 ? -0.174 -0.298 -10.358 1.00 94.31 116 ARG A C 1
ATOM 926 O O . ARG A 1 116 ? -0.964 -1.229 -10.261 1.00 94.31 116 ARG A O 1
ATOM 933 N N . ALA A 1 117 ? 0.063 0.349 -11.494 1.00 96.19 117 ALA A N 1
ATOM 934 C CA . ALA A 1 117 ? -0.654 0.031 -12.719 1.00 96.19 117 ALA A CA 1
ATOM 935 C C . ALA A 1 117 ? -0.366 -1.411 -13.184 1.00 96.19 117 ALA A C 1
ATOM 937 O O . ALA A 1 117 ? -1.270 -2.102 -13.644 1.00 96.19 117 ALA A O 1
ATOM 938 N N . LEU A 1 118 ? 0.870 -1.898 -13.007 1.00 97.88 118 LEU A N 1
ATOM 939 C CA . LEU A 1 118 ? 1.222 -3.291 -13.301 1.00 97.88 118 LEU A CA 1
ATOM 940 C C . LEU A 1 118 ? 0.564 -4.293 -12.342 1.00 97.88 118 LEU A C 1
ATOM 942 O O . LEU A 1 118 ? 0.164 -5.365 -12.787 1.00 97.88 118 LEU A O 1
ATOM 946 N N . ILE A 1 119 ? 0.426 -3.960 -11.054 1.00 96.12 119 ILE A N 1
ATOM 947 C CA . ILE A 1 119 ? -0.302 -4.791 -10.080 1.00 96.12 119 ILE A CA 1
ATOM 948 C C . ILE A 1 119 ? -1.767 -4.931 -10.490 1.00 96.12 119 ILE A C 1
ATOM 950 O O . ILE A 1 119 ? -2.283 -6.047 -10.569 1.00 96.12 119 ILE A O 1
ATOM 954 N N . GLU A 1 120 ? -2.423 -3.800 -10.763 1.00 93.56 120 GLU A N 1
ATOM 955 C CA . GLU A 1 120 ? -3.824 -3.748 -11.188 1.00 93.56 120 GLU A CA 1
ATOM 956 C C . GLU A 1 120 ? -4.030 -4.575 -12.458 1.00 93.56 120 GLU A C 1
ATOM 958 O O . GLU A 1 120 ? -4.827 -5.516 -12.461 1.00 93.56 120 GLU A O 1
ATOM 963 N N . TRP A 1 121 ? -3.232 -4.298 -13.493 1.00 96.12 121 TRP A N 1
ATOM 964 C CA . TRP A 1 121 ? -3.302 -5.021 -14.756 1.00 96.12 121 TRP A CA 1
ATOM 965 C C . TRP A 1 121 ? -3.042 -6.520 -14.567 1.00 96.12 121 TRP A C 1
ATOM 967 O O . TRP A 1 121 ? -3.802 -7.344 -15.075 1.00 96.12 121 TRP A O 1
ATOM 977 N N . GLY A 1 122 ? -2.010 -6.886 -13.800 1.00 95.88 122 GLY A N 1
ATOM 978 C CA . GLY A 1 122 ? -1.627 -8.276 -13.564 1.00 95.88 122 GLY A CA 1
ATOM 979 C C . GLY A 1 122 ? -2.728 -9.079 -12.878 1.00 95.88 122 GLY A C 1
ATOM 980 O O . GLY A 1 122 ? -3.028 -10.191 -13.304 1.00 95.88 122 GLY A O 1
ATOM 981 N N . PHE A 1 123 ? -3.384 -8.522 -11.859 1.00 94.62 123 PHE A N 1
ATOM 982 C CA . PHE A 1 123 ? -4.490 -9.213 -11.196 1.00 94.62 123 PHE A CA 1
ATOM 983 C C . PHE A 1 123 ? -5.780 -9.244 -12.011 1.00 94.62 123 PHE A C 1
ATOM 985 O O . PHE A 1 123 ? -6.569 -10.175 -11.830 1.00 94.62 123 PHE A O 1
ATOM 992 N N . GLU A 1 124 ? -6.018 -8.267 -12.879 1.00 93.56 124 GLU A N 1
ATOM 993 C CA . GLU A 1 124 ? -7.190 -8.247 -13.755 1.00 93.56 124 GLU A CA 1
ATOM 994 C C . GLU A 1 124 ? -7.058 -9.240 -14.920 1.00 93.56 124 GLU A C 1
ATOM 996 O O . GLU A 1 124 ? -8.015 -9.952 -15.221 1.00 93.56 124 GLU A O 1
ATOM 1001 N N . HIS A 1 125 ? -5.868 -9.353 -15.516 1.00 94.81 125 HIS A N 1
ATOM 1002 C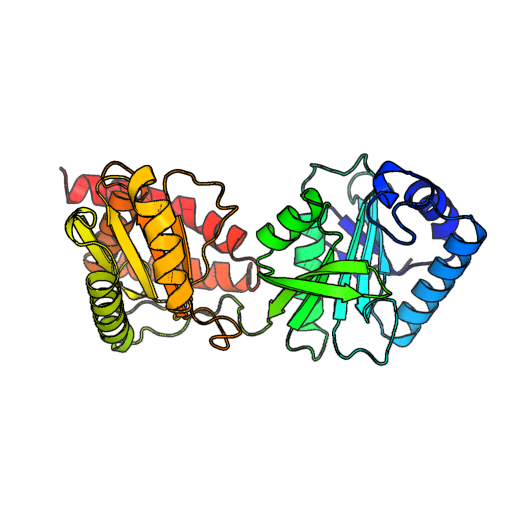 CA . HIS A 1 125 ? -5.673 -10.064 -16.783 1.00 94.81 125 HIS A CA 1
ATOM 1003 C C . HIS A 1 125 ? -4.978 -11.424 -16.648 1.00 94.81 125 HIS A C 1
ATOM 1005 O O . HIS A 1 125 ? -5.100 -12.253 -17.549 1.00 94.81 125 HIS A O 1
ATOM 1011 N N . LEU A 1 126 ? -4.258 -11.687 -15.549 1.00 93.69 126 LEU A N 1
ATOM 1012 C CA . LEU A 1 126 ? -3.534 -12.946 -15.358 1.00 93.69 126 LEU A CA 1
ATOM 1013 C C . LEU A 1 126 ? -4.221 -13.854 -14.323 1.00 93.69 126 LEU A C 1
ATOM 1015 O O . LEU A 1 126 ? -4.734 -13.378 -13.303 1.00 93.69 126 LEU A O 1
ATOM 1019 N N . PRO A 1 127 ? -4.183 -15.187 -14.511 1.00 91.88 127 PRO A N 1
ATOM 1020 C CA . PRO A 1 127 ? -4.735 -16.159 -13.567 1.00 91.88 127 PRO A CA 1
ATOM 1021 C C . PRO A 1 127 ? -3.796 -16.395 -12.367 1.00 91.88 127 PRO A C 1
ATOM 1023 O O . PRO A 1 127 ? -3.531 -17.531 -11.978 1.00 91.88 127 PRO A O 1
ATOM 1026 N N . VAL A 1 128 ? -3.275 -15.322 -11.767 1.00 91.69 128 VAL A N 1
ATOM 1027 C CA . VAL A 1 128 ? -2.318 -15.380 -10.654 1.00 91.69 128 VAL A CA 1
ATOM 1028 C C . VAL A 1 128 ? -2.986 -15.060 -9.319 1.00 91.69 128 VAL A C 1
ATOM 1030 O O . VAL A 1 128 ? -3.868 -14.206 -9.217 1.00 91.69 128 VAL A O 1
ATOM 1033 N N . LYS A 1 129 ? -2.545 -15.747 -8.261 1.00 90.50 129 LYS A N 1
ATOM 1034 C CA . LYS A 1 129 ? -2.967 -15.457 -6.878 1.00 90.50 129 LYS A CA 1
ATOM 1035 C C . LYS A 1 129 ? -2.115 -14.369 -6.226 1.00 90.50 129 LYS A C 1
ATOM 1037 O O . LYS A 1 129 ? -2.586 -13.698 -5.309 1.00 90.50 129 LYS A O 1
ATOM 1042 N N . LYS A 1 130 ? -0.878 -14.207 -6.695 1.00 92.44 130 LYS A N 1
ATOM 1043 C CA . LYS A 1 130 ? 0.093 -13.237 -6.195 1.00 92.44 130 LYS A 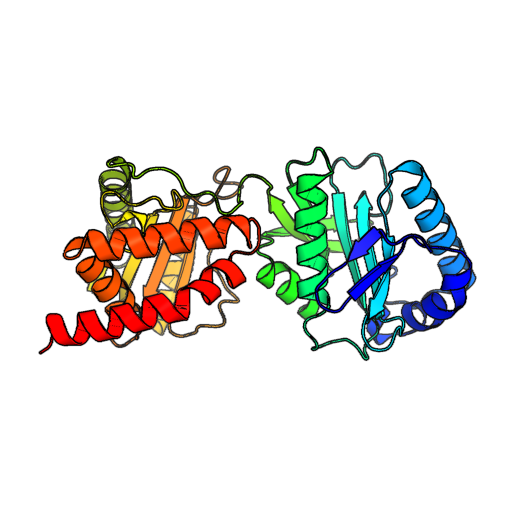CA 1
ATOM 1044 C C . LYS A 1 130 ? 1.027 -12.760 -7.305 1.00 92.44 130 LYS A C 1
ATOM 1046 O O . LYS A 1 130 ? 1.208 -13.467 -8.295 1.00 92.44 130 LYS A O 1
ATOM 1051 N N . LEU A 1 131 ? 1.615 -11.591 -7.098 1.00 95.94 131 LEU A N 1
ATOM 1052 C CA . LEU A 1 131 ? 2.743 -11.062 -7.859 1.00 95.94 131 LEU A CA 1
ATOM 1053 C C . LEU A 1 131 ? 3.940 -10.925 -6.921 1.00 95.94 131 LEU A C 1
ATOM 1055 O O . LEU A 1 131 ? 3.763 -10.701 -5.720 1.00 95.94 131 LEU A O 1
ATOM 1059 N N . ILE A 1 132 ? 5.141 -11.061 -7.471 1.00 95.94 132 ILE A N 1
ATOM 1060 C CA . ILE A 1 132 ? 6.389 -11.010 -6.705 1.00 95.94 132 ILE A CA 1
ATOM 1061 C C . ILE A 1 132 ? 7.286 -9.867 -7.174 1.00 95.94 132 ILE A C 1
ATOM 1063 O O . ILE A 1 132 ? 7.092 -9.311 -8.254 1.00 95.94 132 ILE A O 1
ATOM 1067 N N . ALA A 1 133 ? 8.304 -9.557 -6.384 1.00 96.12 133 ALA A N 1
ATOM 1068 C CA . ALA A 1 133 ? 9.451 -8.780 -6.826 1.00 96.12 133 ALA A CA 1
ATOM 1069 C C . ALA A 1 133 ? 10.701 -9.216 -6.059 1.00 96.12 133 ALA A C 1
ATOM 1071 O O . ALA A 1 133 ? 10.660 -9.373 -4.835 1.00 96.12 133 ALA A O 1
ATOM 1072 N N . ALA A 1 134 ? 11.807 -9.404 -6.777 1.00 93.50 134 ALA A N 1
ATOM 1073 C CA . ALA A 1 134 ? 13.109 -9.698 -6.196 1.00 93.50 134 ALA A CA 1
ATOM 1074 C C . ALA A 1 134 ? 13.999 -8.452 -6.265 1.00 93.50 134 ALA A C 1
ATOM 1076 O O . ALA A 1 134 ? 14.181 -7.854 -7.327 1.00 93.50 134 ALA A O 1
ATOM 1077 N N . ILE A 1 135 ? 14.562 -8.039 -5.130 1.00 93.19 135 ILE A N 1
ATOM 1078 C CA . ILE A 1 135 ? 15.360 -6.814 -5.040 1.00 93.19 135 ILE A CA 1
ATOM 1079 C C . ILE A 1 135 ? 16.718 -7.107 -4.407 1.00 93.19 135 ILE A C 1
ATOM 1081 O O . ILE A 1 135 ? 16.817 -7.828 -3.421 1.00 93.19 135 ILE A O 1
ATOM 1085 N N . HIS A 1 136 ? 17.777 -6.487 -4.927 1.00 93.00 136 HIS A N 1
ATOM 1086 C CA . HIS A 1 136 ? 19.071 -6.473 -4.247 1.00 93.00 136 HIS A CA 1
ATOM 1087 C C . HIS A 1 136 ? 18.947 -5.859 -2.831 1.00 93.00 136 HIS A C 1
ATOM 1089 O O . HIS A 1 136 ? 18.434 -4.742 -2.722 1.00 93.00 136 HIS A O 1
ATOM 1095 N N . PRO A 1 137 ? 19.453 -6.489 -1.753 1.00 91.31 137 PRO A N 1
ATOM 1096 C CA . PRO A 1 137 ? 19.221 -6.032 -0.376 1.00 91.31 137 PRO A CA 1
ATOM 1097 C C . PRO A 1 137 ? 19.654 -4.585 -0.080 1.00 91.31 137 PRO A C 1
ATOM 1099 O O . PRO A 1 137 ? 19.103 -3.930 0.801 1.00 91.31 137 PRO A O 1
ATOM 1102 N N . GLU A 1 138 ? 20.602 -4.035 -0.834 1.00 92.44 138 GLU A N 1
ATOM 1103 C CA . GLU A 1 138 ? 21.052 -2.641 -0.671 1.00 92.44 138 GLU A CA 1
ATOM 1104 C C . GLU A 1 138 ? 20.218 -1.607 -1.456 1.00 92.44 138 GLU A C 1
ATOM 1106 O O . GLU A 1 138 ? 20.393 -0.399 -1.292 1.00 92.44 138 GLU A O 1
ATOM 1111 N N . ASN A 1 139 ? 19.271 -2.038 -2.296 1.00 94.25 139 ASN A N 1
ATOM 1112 C CA . ASN A 1 139 ? 18.453 -1.136 -3.108 1.00 94.25 139 ASN A CA 1
ATOM 1113 C C . ASN A 1 139 ? 17.261 -0.564 -2.318 1.00 94.25 139 ASN A C 1
ATOM 1115 O O . ASN A 1 139 ? 16.094 -0.865 -2.581 1.00 94.25 139 ASN A O 1
ATOM 1119 N N . ILE A 1 140 ? 17.566 0.310 -1.356 1.00 92.50 140 ILE A N 1
ATOM 1120 C CA . ILE A 1 140 ? 16.583 0.950 -0.466 1.00 92.50 140 ILE A CA 1
ATOM 1121 C C . ILE A 1 140 ? 15.510 1.731 -1.243 1.00 92.50 140 ILE A C 1
ATOM 1123 O O . ILE A 1 140 ? 14.353 1.786 -0.828 1.00 92.50 140 ILE A O 1
ATOM 1127 N N . ALA A 1 141 ? 15.859 2.325 -2.388 1.00 92.69 141 ALA A N 1
ATOM 1128 C CA . ALA A 1 141 ? 14.905 3.080 -3.198 1.00 92.69 141 ALA A CA 1
ATOM 1129 C C . ALA A 1 141 ? 13.796 2.182 -3.772 1.00 92.69 141 ALA A C 1
ATOM 1131 O O . ALA A 1 141 ? 12.625 2.552 -3.696 1.00 92.69 141 ALA A O 1
ATOM 1132 N N . SER A 1 142 ? 14.150 1.004 -4.299 1.00 94.44 142 SER A N 1
ATOM 1133 C CA . SER A 1 142 ? 13.174 0.045 -4.835 1.00 94.44 142 SER A CA 1
ATOM 1134 C C . SER A 1 142 ? 12.315 -0.575 -3.730 1.00 94.44 142 SER A C 1
ATOM 1136 O O . SER A 1 142 ? 11.097 -0.659 -3.883 1.00 94.44 142 SER A O 1
ATOM 1138 N N . LYS A 1 143 ? 12.910 -0.901 -2.573 1.00 93.00 143 LYS A N 1
ATOM 1139 C CA . LYS A 1 143 ? 12.170 -1.379 -1.390 1.00 93.00 143 LYS A CA 1
ATOM 1140 C C . LYS A 1 143 ? 11.061 -0.414 -0.977 1.00 93.00 143 LYS A C 1
ATOM 1142 O O . LYS A 1 143 ? 9.897 -0.797 -0.915 1.00 93.00 143 LYS A O 1
ATOM 1147 N N . ARG A 1 144 ? 11.394 0.878 -0.866 1.00 89.06 144 ARG A N 1
ATOM 1148 C CA . ARG A 1 144 ? 10.420 1.941 -0.565 1.00 89.06 144 ARG A CA 1
ATOM 1149 C C . ARG A 1 144 ? 9.309 2.050 -1.605 1.00 89.06 144 ARG A C 1
ATOM 1151 O O . ARG A 1 144 ? 8.201 2.457 -1.269 1.00 89.06 144 ARG A O 1
ATOM 1158 N N . VAL A 1 145 ? 9.587 1.763 -2.879 1.00 94.12 145 VAL A N 1
ATOM 1159 C CA . VAL A 1 145 ? 8.541 1.725 -3.912 1.00 94.12 145 VAL A CA 1
ATOM 1160 C C . VAL A 1 145 ? 7.592 0.563 -3.646 1.00 94.12 145 VAL A C 1
ATOM 1162 O O . VAL A 1 145 ? 6.386 0.785 -3.658 1.00 94.12 145 VAL A O 1
ATOM 1165 N N . LEU A 1 146 ? 8.121 -0.632 -3.375 1.00 92.94 146 LEU A N 1
ATOM 1166 C CA . LEU A 1 146 ? 7.319 -1.825 -3.109 1.00 92.94 146 LEU A CA 1
ATOM 1167 C C . LEU A 1 146 ? 6.479 -1.702 -1.836 1.00 92.94 146 LEU A C 1
ATOM 1169 O O . LEU A 1 146 ? 5.297 -2.031 -1.839 1.00 92.94 146 LEU A O 1
ATOM 1173 N N . GLU A 1 147 ? 7.042 -1.128 -0.781 1.00 85.56 147 GLU A N 1
ATOM 1174 C CA . GLU A 1 147 ? 6.314 -0.840 0.457 1.00 85.56 147 GLU A CA 1
ATOM 1175 C C . GLU A 1 147 ? 5.169 0.159 0.222 1.00 85.56 147 GLU A C 1
ATOM 1177 O O . GLU A 1 147 ? 4.057 -0.043 0.707 1.00 85.56 147 GLU A O 1
ATOM 1182 N N . LYS A 1 148 ? 5.392 1.207 -0.588 1.00 85.00 148 LYS A N 1
ATOM 1183 C CA . LYS A 1 148 ? 4.344 2.179 -0.968 1.00 85.00 148 LYS A CA 1
ATOM 1184 C C . LYS A 1 148 ? 3.223 1.583 -1.811 1.00 85.00 148 LYS A C 1
ATOM 1186 O O . LYS A 1 148 ? 2.172 2.207 -1.948 1.00 85.00 148 LYS A O 1
ATOM 1191 N N . VAL A 1 149 ? 3.452 0.445 -2.453 1.00 88.38 149 VAL A N 1
ATOM 1192 C CA . VAL A 1 149 ? 2.425 -0.259 -3.233 1.00 88.38 149 VAL A CA 1
ATOM 1193 C C . VAL A 1 149 ? 1.885 -1.480 -2.489 1.00 88.38 149 VAL A C 1
ATOM 1195 O O . VAL A 1 149 ? 1.312 -2.368 -3.107 1.00 88.38 149 VAL A O 1
ATOM 1198 N N . ASP A 1 150 ? 2.068 -1.513 -1.165 1.00 85.38 150 ASP A N 1
ATOM 1199 C CA . ASP A 1 150 ? 1.568 -2.549 -0.261 1.00 85.38 150 ASP A CA 1
ATOM 1200 C C . ASP A 1 150 ? 2.130 -3.964 -0.518 1.00 85.38 150 ASP A C 1
ATOM 1202 O O . ASP A 1 150 ? 1.576 -4.936 0.006 1.00 85.38 150 ASP A O 1
ATOM 1206 N N . MET A 1 151 ? 3.235 -4.104 -1.265 1.00 89.25 151 MET A N 1
ATOM 1207 C CA . MET A 1 151 ? 3.941 -5.384 -1.360 1.00 89.25 151 MET A CA 1
ATOM 1208 C C . MET A 1 151 ? 4.642 -5.688 -0.034 1.00 89.25 151 MET A C 1
ATOM 1210 O O . MET A 1 151 ? 5.295 -4.835 0.567 1.00 89.25 151 MET A O 1
ATOM 1214 N N . LEU A 1 152 ? 4.510 -6.928 0.420 1.00 84.69 152 LEU A N 1
ATOM 1215 C CA . LEU A 1 152 ? 5.029 -7.404 1.693 1.00 84.69 152 LEU A CA 1
ATOM 1216 C C . LEU A 1 152 ? 6.424 -7.973 1.524 1.00 84.69 152 LEU A C 1
ATOM 1218 O O . LEU A 1 152 ? 6.618 -8.841 0.681 1.00 84.69 152 LEU A O 1
ATOM 1222 N N . TYR A 1 153 ? 7.357 -7.556 2.373 1.00 86.06 153 TYR A N 1
ATOM 1223 C CA . TYR A 1 153 ? 8.642 -8.228 2.501 1.00 86.06 153 TYR A CA 1
ATOM 1224 C C . TYR A 1 153 ? 8.451 -9.603 3.157 1.00 86.06 153 TYR A C 1
ATOM 1226 O O . TYR A 1 153 ? 7.918 -9.701 4.261 1.00 86.06 153 TYR A O 1
ATOM 1234 N N . ILE A 1 154 ? 8.879 -10.662 2.470 1.00 87.00 154 ILE A N 1
ATOM 1235 C CA . ILE A 1 154 ? 8.741 -12.062 2.911 1.00 87.00 154 ILE A CA 1
ATOM 1236 C C . ILE A 1 154 ? 10.056 -12.616 3.476 1.00 87.00 154 ILE A C 1
ATOM 1238 O O . ILE A 1 154 ? 10.077 -13.686 4.081 1.00 87.00 154 ILE A O 1
ATOM 1242 N N . GLY A 1 155 ? 11.160 -11.890 3.307 1.00 85.12 155 GLY A N 1
ATOM 1243 C CA . GLY A 1 155 ? 12.488 -12.330 3.715 1.00 85.12 155 GLY A CA 1
ATOM 1244 C C . GLY A 1 155 ? 13.457 -12.426 2.544 1.00 85.12 155 GLY A C 1
ATOM 1245 O O . GLY A 1 155 ? 13.149 -12.067 1.405 1.00 85.12 155 GLY A O 1
ATOM 1246 N N . LYS A 1 156 ? 14.642 -12.948 2.843 1.00 90.56 156 LYS A N 1
ATOM 1247 C CA . LYS A 1 156 ? 15.706 -13.180 1.869 1.00 90.56 156 LYS A CA 1
ATOM 1248 C C . LYS A 1 156 ? 15.526 -14.525 1.174 1.00 90.56 156 LYS A C 1
ATOM 1250 O O . LYS A 1 156 ? 15.225 -15.531 1.816 1.00 90.56 156 LYS A O 1
ATOM 1255 N N . LYS A 1 157 ? 15.743 -14.555 -0.139 1.00 89.81 157 LYS A N 1
ATOM 1256 C CA . LYS A 1 157 ? 15.813 -15.774 -0.958 1.00 89.81 157 LYS A CA 1
ATOM 1257 C C . LYS A 1 157 ? 17.090 -15.764 -1.791 1.00 89.81 157 LYS A C 1
ATOM 1259 O O . LYS A 1 157 ? 17.679 -14.716 -2.024 1.00 89.81 157 LYS A O 1
ATOM 1264 N N . HIS A 1 158 ? 17.510 -16.934 -2.259 1.00 86.19 158 HIS A N 1
ATOM 1265 C CA . HIS A 1 158 ? 18.621 -17.045 -3.201 1.00 86.19 158 HIS A CA 1
ATOM 1266 C C . HIS A 1 158 ? 18.081 -17.134 -4.626 1.00 86.19 158 HIS A C 1
ATOM 1268 O O . HIS A 1 158 ? 17.266 -18.004 -4.931 1.00 86.19 158 HIS A O 1
ATOM 1274 N N . TYR A 1 159 ? 18.562 -16.262 -5.505 1.00 79.44 159 TYR A N 1
ATOM 1275 C CA . TYR A 1 159 ? 18.246 -16.273 -6.926 1.00 79.44 159 TYR A CA 1
ATOM 1276 C C . TYR A 1 159 ? 19.529 -16.157 -7.753 1.00 79.44 159 TYR A C 1
ATOM 1278 O O . TYR A 1 159 ? 20.287 -15.203 -7.600 1.00 79.44 159 TYR A O 1
ATOM 1286 N N . ARG A 1 160 ? 19.793 -17.149 -8.621 1.00 73.69 160 ARG A N 1
ATOM 1287 C CA . ARG A 1 160 ? 21.007 -17.241 -9.465 1.00 73.69 160 ARG A CA 1
ATOM 1288 C C . ARG A 1 160 ? 22.306 -16.915 -8.696 1.00 73.69 160 ARG A C 1
ATOM 1290 O O . ARG A 1 160 ? 23.152 -16.175 -9.187 1.00 73.69 160 ARG A O 1
ATOM 1297 N N . ASN A 1 161 ? 22.447 -17.497 -7.499 1.00 77.00 161 ASN A N 1
ATOM 1298 C CA . ASN A 1 161 ? 23.570 -17.337 -6.555 1.00 77.00 161 ASN A CA 1
ATOM 1299 C C . ASN A 1 161 ? 23.697 -15.965 -5.868 1.00 77.00 161 ASN A C 1
ATOM 1301 O O . ASN A 1 161 ? 24.713 -15.703 -5.231 1.00 77.00 161 ASN A O 1
ATOM 1305 N N . ILE A 1 162 ? 22.681 -15.108 -5.964 1.00 82.81 162 ILE A N 1
ATOM 1306 C CA . ILE A 1 162 ? 22.628 -13.814 -5.278 1.00 82.81 162 ILE A CA 1
ATOM 1307 C C . ILE A 1 162 ? 21.513 -13.865 -4.235 1.00 82.81 162 ILE A C 1
ATOM 1309 O O . ILE A 1 162 ? 20.421 -14.371 -4.501 1.00 82.81 162 ILE A O 1
ATOM 1313 N N . GLU A 1 163 ? 21.791 -13.352 -3.041 1.00 90.38 163 GLU A N 1
ATOM 1314 C CA . GLU A 1 163 ? 20.760 -13.134 -2.032 1.00 90.38 163 GLU A CA 1
ATOM 1315 C C . GLU A 1 163 ? 19.922 -11.909 -2.418 1.00 90.38 163 GLU A C 1
ATOM 1317 O O . GLU A 1 163 ? 20.454 -10.826 -2.661 1.00 90.38 163 GLU A O 1
ATOM 1322 N N . VAL A 1 164 ? 18.608 -12.089 -2.487 1.00 91.88 164 VAL A N 1
ATOM 1323 C CA . VAL A 1 164 ? 17.641 -11.048 -2.830 1.00 91.88 164 VAL A CA 1
ATOM 1324 C C . VAL A 1 164 ? 16.587 -10.935 -1.743 1.00 91.88 164 VAL A C 1
ATOM 1326 O O . VAL A 1 164 ? 16.132 -11.938 -1.191 1.00 91.88 164 VAL A O 1
ATOM 1329 N N . ASP A 1 165 ? 16.159 -9.710 -1.480 1.00 93.00 165 ASP A N 1
ATOM 1330 C CA . ASP A 1 165 ? 14.977 -9.445 -0.681 1.00 93.00 165 ASP A CA 1
ATOM 1331 C C . ASP A 1 165 ? 13.738 -9.712 -1.530 1.00 93.00 165 ASP A C 1
ATOM 1333 O O . ASP A 1 165 ? 13.596 -9.195 -2.643 1.00 93.00 165 ASP A O 1
ATOM 1337 N N . TYR A 1 166 ? 12.856 -10.556 -1.007 1.00 92.38 166 TYR A N 1
ATOM 1338 C CA . TYR A 1 166 ? 11.686 -11.040 -1.716 1.00 92.38 166 TYR A CA 1
ATOM 1339 C C . TYR A 1 166 ? 10.432 -10.338 -1.226 1.00 92.38 166 TYR A C 1
ATOM 1341 O O . TYR A 1 166 ? 10.156 -10.321 -0.025 1.00 92.38 166 TYR A O 1
ATOM 1349 N N . TYR A 1 167 ? 9.658 -9.803 -2.164 1.00 93.75 167 TYR A N 1
ATOM 1350 C CA . TYR A 1 167 ? 8.398 -9.137 -1.883 1.00 93.75 167 TYR A CA 1
ATOM 1351 C C . TYR A 1 167 ? 7.239 -9.824 -2.594 1.00 93.75 167 TYR A C 1
ATOM 1353 O O . TYR A 1 167 ? 7.390 -10.305 -3.716 1.00 93.75 167 TYR A O 1
ATOM 1361 N N . GLU A 1 168 ? 6.069 -9.833 -1.961 1.00 92.56 168 GLU A N 1
ATOM 1362 C CA . GLU A 1 168 ? 4.854 -10.436 -2.506 1.00 92.56 168 GLU A CA 1
ATOM 1363 C C . GLU A 1 168 ? 3.635 -9.534 -2.292 1.00 92.56 168 GLU A C 1
ATOM 1365 O O . GLU A 1 168 ? 3.479 -8.903 -1.248 1.00 92.56 168 GLU A O 1
ATOM 1370 N N . ILE A 1 169 ? 2.727 -9.508 -3.264 1.00 91.44 169 ILE A N 1
ATOM 1371 C CA . ILE A 1 169 ? 1.382 -8.948 -3.109 1.00 91.44 169 ILE A CA 1
ATOM 1372 C C . ILE A 1 169 ? 0.356 -9.956 -3.584 1.00 91.44 169 ILE A C 1
ATOM 1374 O O . ILE A 1 169 ? 0.562 -10.647 -4.579 1.00 91.44 169 ILE A O 1
ATOM 1378 N N . TYR A 1 170 ? -0.757 -10.038 -2.866 1.00 88.31 170 TYR A N 1
ATOM 1379 C CA . TYR A 1 170 ? -1.769 -11.060 -3.065 1.00 88.31 170 TYR A CA 1
ATOM 1380 C C . TYR A 1 170 ? -3.070 -10.459 -3.590 1.00 88.31 170 TYR A C 1
ATOM 1382 O O . TYR A 1 170 ? -3.555 -9.450 -3.077 1.00 88.31 170 TYR A O 1
ATOM 1390 N N . LYS A 1 171 ? -3.686 -11.131 -4.567 1.00 85.19 171 LYS A N 1
ATOM 1391 C CA . LYS A 1 171 ? -4.952 -10.701 -5.180 1.00 85.19 171 LYS A CA 1
ATOM 1392 C C . LYS A 1 171 ? -6.100 -10.630 -4.163 1.00 85.19 171 LYS A C 1
ATOM 1394 O O . LYS A 1 171 ? -6.987 -9.789 -4.281 1.00 85.19 171 LYS A O 1
ATOM 1399 N N . ASN A 1 172 ? -6.083 -11.508 -3.159 1.00 79.75 172 ASN A N 1
ATOM 1400 C CA . ASN A 1 172 ? -7.097 -11.600 -2.104 1.00 79.75 172 ASN A CA 1
ATOM 1401 C C . ASN A 1 172 ? -6.894 -10.598 -0.946 1.00 79.75 172 ASN A C 1
ATOM 1403 O O . ASN A 1 172 ? -7.758 -10.518 -0.075 1.00 79.75 172 ASN A O 1
ATOM 1407 N N . ASP A 1 173 ? -5.802 -9.825 -0.936 1.00 78.31 173 ASP A N 1
ATOM 1408 C CA . ASP A 1 173 ? -5.584 -8.720 0.009 1.00 78.31 173 ASP A CA 1
ATOM 1409 C C . ASP A 1 173 ? -5.948 -7.359 -0.618 1.00 78.31 173 ASP A C 1
ATOM 1411 O O . ASP A 1 173 ? -5.405 -6.302 -0.274 1.00 78.31 173 ASP A O 1
ATOM 1415 N N . SER A 1 174 ? -6.912 -7.366 -1.538 1.00 81.75 174 SER A N 1
ATOM 1416 C CA . SER A 1 174 ? -7.512 -6.159 -2.097 1.00 81.75 174 SER A CA 1
ATOM 1417 C C . SER A 1 174 ? -8.388 -5.429 -1.074 1.00 81.75 174 SER A C 1
ATOM 1419 O O . SER A 1 174 ? -8.754 -5.936 -0.008 1.00 81.75 174 SER A O 1
ATOM 1421 N N . ILE A 1 175 ? -8.711 -4.176 -1.374 1.00 84.56 175 ILE A N 1
ATOM 1422 C CA . ILE A 1 175 ? -9.674 -3.394 -0.610 1.00 84.56 175 ILE A CA 1
ATOM 1423 C C . ILE A 1 175 ? -11.056 -3.949 -0.931 1.00 84.56 175 ILE A C 1
ATOM 1425 O O . ILE A 1 175 ? -11.642 -3.631 -1.958 1.00 84.56 175 ILE A O 1
ATOM 1429 N N . GLN A 1 176 ? -11.571 -4.784 -0.035 1.00 89.25 176 GLN A N 1
ATOM 1430 C CA . GLN A 1 176 ? -12.923 -5.318 -0.121 1.00 89.25 176 GLN A CA 1
ATOM 1431 C C . GLN A 1 176 ? -13.691 -4.974 1.153 1.00 89.25 176 GLN A C 1
ATOM 1433 O O . GLN A 1 176 ? -13.375 -5.445 2.248 1.00 89.25 176 GLN A O 1
ATOM 1438 N N . LEU A 1 177 ? -14.697 -4.123 0.999 1.00 93.12 177 LEU A N 1
ATOM 1439 C CA . LEU A 1 177 ? -15.689 -3.841 2.017 1.00 93.12 177 LEU A CA 1
ATOM 1440 C C . LEU A 1 177 ? -16.734 -4.958 2.022 1.00 93.12 177 LEU A C 1
ATOM 1442 O O . LEU A 1 177 ? -17.167 -5.427 0.970 1.00 93.12 177 LEU A O 1
ATOM 1446 N N . VAL A 1 178 ? -17.130 -5.373 3.219 1.00 95.31 178 VAL A N 1
ATOM 1447 C CA . VAL A 1 178 ? -18.200 -6.347 3.448 1.00 95.31 178 VAL A CA 1
ATOM 1448 C C . VAL A 1 178 ? -19.257 -5.736 4.371 1.00 95.31 178 VAL A C 1
ATOM 1450 O O . VAL A 1 178 ? -18.925 -4.793 5.103 1.00 95.31 178 VAL A O 1
ATOM 1453 N N . PRO A 1 179 ? -20.512 -6.235 4.352 1.00 97.88 179 PRO A N 1
ATOM 1454 C CA . PRO A 1 179 ? -21.548 -5.828 5.300 1.00 97.88 179 PRO A CA 1
ATOM 1455 C C . PRO A 1 179 ? -21.065 -5.880 6.747 1.00 97.88 179 PRO A C 1
ATOM 1457 O O . PRO A 1 179 ? -20.193 -6.679 7.086 1.00 97.88 179 PRO A O 1
ATOM 1460 N N . TYR A 1 180 ? -21.641 -5.023 7.593 1.00 97.62 180 TYR A N 1
ATOM 1461 C CA . TYR A 1 180 ? -21.334 -5.025 9.018 1.00 97.62 180 TYR A CA 1
ATOM 1462 C C . TYR A 1 180 ? -21.544 -6.420 9.616 1.00 97.62 180 TYR A C 1
ATOM 1464 O O . TYR A 1 180 ? -22.623 -6.997 9.473 1.00 97.62 180 TYR A O 1
ATOM 1472 N N . ASP A 1 181 ? -20.529 -6.923 10.315 1.00 97.56 181 ASP A N 1
ATOM 1473 C CA . ASP A 1 181 ? -20.592 -8.188 11.035 1.00 97.56 181 ASP A CA 1
ATOM 1474 C C . ASP A 1 181 ? -20.537 -7.925 12.555 1.00 97.56 181 ASP A C 1
ATOM 1476 O O . ASP A 1 181 ? -19.509 -7.474 13.075 1.00 97.56 181 ASP A O 1
ATOM 1480 N N . PRO A 1 182 ? -21.614 -8.224 13.309 1.00 95.75 182 PRO A N 1
ATOM 1481 C CA . PRO A 1 182 ? -21.633 -8.078 14.764 1.00 95.75 182 PRO A CA 1
ATOM 1482 C C . PRO A 1 182 ? -20.547 -8.884 15.495 1.00 95.75 182 PRO A C 1
ATOM 1484 O O . PRO A 1 182 ? -20.203 -8.568 16.640 1.00 95.75 182 PRO A O 1
ATOM 1487 N N . THR A 1 183 ? -19.990 -9.929 14.871 1.00 97.44 183 THR A N 1
ATOM 1488 C CA . THR A 1 183 ? -18.900 -10.722 15.452 1.00 97.44 183 THR A CA 1
ATOM 1489 C C . THR A 1 183 ? -17.602 -9.927 15.586 1.00 97.44 183 THR A C 1
ATOM 1491 O O . THR A 1 183 ? -16.816 -10.234 16.485 1.00 97.44 183 THR A O 1
ATOM 1494 N N . TRP A 1 184 ? -17.413 -8.839 14.825 1.00 98.06 184 TRP A N 1
ATOM 1495 C CA . TRP A 1 184 ? -16.246 -7.958 14.951 1.00 98.06 184 TRP A CA 1
ATOM 1496 C C . TRP A 1 184 ? -16.069 -7.409 16.365 1.00 98.06 184 TRP A C 1
ATOM 1498 O O . TRP A 1 184 ? -14.946 -7.320 16.855 1.00 98.06 184 TRP A O 1
ATOM 1508 N N . MET A 1 185 ? -17.168 -7.127 17.071 1.00 96.62 185 MET A N 1
ATOM 1509 C CA . MET A 1 185 ? -17.116 -6.677 18.466 1.00 96.62 185 MET A CA 1
ATOM 1510 C C . MET A 1 185 ? -16.575 -7.764 19.402 1.00 96.62 185 MET A C 1
ATOM 1512 O O . MET A 1 185 ? -15.886 -7.462 20.376 1.00 96.62 185 MET A O 1
ATOM 1516 N N . LYS A 1 186 ? -16.884 -9.037 19.127 1.00 96.81 186 LYS A N 1
ATOM 1517 C CA . LYS A 1 186 ? -16.374 -10.177 19.902 1.00 96.81 186 LYS A CA 1
ATOM 1518 C C . LYS A 1 186 ? -14.903 -10.436 19.582 1.00 96.81 186 LYS A C 1
ATOM 1520 O O . LYS A 1 186 ? -14.118 -10.617 20.508 1.00 96.81 186 LYS A O 1
ATOM 1525 N N . MET A 1 187 ? -14.533 -10.385 18.301 1.00 97.12 187 MET A N 1
ATOM 1526 C CA . MET A 1 187 ? -13.145 -10.526 17.847 1.00 97.12 187 MET A CA 1
ATOM 1527 C C . MET A 1 187 ? -12.252 -9.450 18.467 1.00 97.12 187 MET A C 1
ATOM 1529 O O . MET A 1 187 ? -11.238 -9.777 19.075 1.00 97.12 187 MET A O 1
ATOM 1533 N N . ALA A 1 188 ? -12.678 -8.184 18.417 1.00 98.00 188 ALA A N 1
ATOM 1534 C CA . ALA A 1 188 ? -11.943 -7.085 19.027 1.00 98.00 188 ALA A CA 1
ATOM 1535 C C . ALA A 1 188 ? -11.786 -7.264 20.540 1.00 98.00 188 ALA A C 1
ATOM 1537 O O . ALA A 1 188 ? -10.685 -7.128 21.054 1.00 98.00 188 ALA A O 1
ATOM 1538 N N . LYS A 1 189 ? -12.850 -7.635 21.264 1.00 98.12 189 LYS A N 1
ATOM 1539 C CA . LYS A 1 189 ? -12.754 -7.911 22.709 1.00 98.12 189 LYS A CA 1
ATOM 1540 C C . LYS A 1 189 ? -11.770 -9.040 23.027 1.00 98.12 189 LYS A C 1
ATOM 1542 O O . LYS A 1 189 ? -11.008 -8.917 23.983 1.00 98.12 189 LYS A O 1
ATOM 1547 N N . SER A 1 190 ? -11.789 -10.117 22.240 1.00 97.75 190 SER A N 1
ATOM 1548 C CA . SER A 1 190 ? -10.867 -11.245 22.403 1.00 97.75 190 SER A CA 1
ATOM 1549 C C . SER A 1 190 ? -9.420 -10.814 22.179 1.00 97.75 190 SER A C 1
ATOM 1551 O O . SER A 1 190 ? -8.560 -11.096 23.007 1.00 97.75 190 SER A O 1
ATOM 1553 N N . GLU A 1 191 ? -9.153 -10.088 21.096 1.00 98.00 191 GLU A N 1
ATOM 1554 C CA . GLU A 1 191 ? -7.798 -9.652 20.767 1.00 98.00 191 GLU A CA 1
ATOM 1555 C C . GLU A 1 191 ? -7.287 -8.591 21.755 1.00 98.00 191 GLU A C 1
ATOM 1557 O O . GLU A 1 191 ? -6.140 -8.652 22.182 1.00 98.00 191 GLU A O 1
ATOM 1562 N N . ILE A 1 192 ? -8.142 -7.668 22.213 1.00 98.50 192 ILE A N 1
ATOM 1563 C CA . ILE A 1 192 ? -7.797 -6.697 23.265 1.00 98.50 192 ILE A CA 1
ATOM 1564 C C . ILE A 1 192 ? -7.393 -7.408 24.559 1.00 98.50 192 ILE A C 1
ATOM 1566 O O . ILE A 1 192 ? -6.449 -6.978 25.218 1.00 98.50 192 ILE A O 1
ATOM 1570 N N . ARG A 1 193 ? -8.078 -8.498 24.929 1.00 98.00 193 ARG A N 1
ATOM 1571 C CA . ARG A 1 193 ? -7.701 -9.297 26.100 1.00 98.00 193 ARG A CA 1
ATOM 1572 C C . ARG A 1 193 ? -6.300 -9.888 25.937 1.00 98.00 193 ARG A C 1
ATOM 1574 O O . ARG A 1 193 ? -5.491 -9.731 26.843 1.00 98.00 193 ARG A O 1
ATOM 1581 N N . ILE A 1 194 ? -6.014 -10.489 24.782 1.00 97.25 194 ILE A N 1
ATOM 1582 C CA . ILE A 1 194 ? -4.687 -11.034 24.466 1.00 97.25 194 ILE A CA 1
ATOM 1583 C C . ILE A 1 194 ? -3.630 -9.928 24.562 1.00 97.25 194 ILE A C 1
ATOM 1585 O O . ILE A 1 194 ? -2.643 -10.080 25.269 1.00 97.25 194 ILE A O 1
ATOM 1589 N N . LEU A 1 195 ? -3.853 -8.776 23.925 1.00 98.06 195 LEU A N 1
ATOM 1590 C CA . LEU A 1 195 ? -2.899 -7.662 23.935 1.00 98.06 195 LEU A CA 1
ATOM 1591 C C . LEU A 1 195 ? -2.628 -7.120 25.346 1.00 98.06 195 LEU A C 1
ATOM 1593 O O . LEU A 1 195 ? -1.486 -6.780 25.646 1.00 98.06 195 LEU A O 1
ATOM 1597 N N . ARG A 1 196 ? -3.643 -7.077 26.223 1.00 97.12 196 ARG A N 1
ATOM 1598 C CA . ARG A 1 196 ? -3.452 -6.724 27.641 1.00 97.12 196 ARG A CA 1
ATOM 1599 C C . ARG A 1 196 ? -2.608 -7.756 28.383 1.00 97.12 196 ARG A C 1
ATOM 1601 O O . ARG A 1 196 ? -1.799 -7.373 29.214 1.00 97.12 196 ARG A O 1
ATOM 1608 N N . GLU A 1 197 ? -2.814 -9.044 28.130 1.00 96.44 197 GLU A N 1
ATOM 1609 C CA . GLU A 1 197 ? -2.045 -10.111 28.784 1.00 96.44 197 GLU A CA 1
ATOM 1610 C C . GLU A 1 197 ? -0.584 -10.140 28.298 1.00 96.44 197 GLU A C 1
ATOM 1612 O O . GLU A 1 197 ? 0.310 -10.466 29.074 1.00 96.44 197 GLU A O 1
ATOM 1617 N N . LEU A 1 198 ? -0.335 -9.761 27.040 1.00 96.69 198 LEU A N 1
ATOM 1618 C CA . LEU A 1 198 ? 1.004 -9.735 26.453 1.00 96.69 198 LEU A CA 1
ATOM 1619 C C . LEU A 1 198 ? 1.825 -8.516 26.861 1.00 96.69 198 LEU A C 1
ATOM 1621 O O . LEU A 1 198 ? 2.998 -8.655 27.190 1.00 96.69 198 LEU A O 1
ATOM 1625 N N . LEU A 1 199 ? 1.250 -7.316 26.781 1.00 97.31 199 LEU A N 1
ATOM 1626 C CA . LEU A 1 199 ? 2.008 -6.086 26.978 1.00 97.31 199 LEU A CA 1
ATOM 1627 C C . LEU A 1 199 ? 2.199 -5.766 28.471 1.00 97.31 199 LEU A C 1
ATOM 1629 O O . LEU A 1 199 ? 1.304 -6.009 29.282 1.00 97.31 199 LEU A O 1
ATOM 1633 N N . PRO A 1 200 ? 3.345 -5.174 28.851 1.00 95.56 200 PRO A N 1
ATOM 1634 C CA . PRO A 1 200 ? 3.623 -4.813 30.236 1.00 95.56 200 PRO A CA 1
ATOM 1635 C C . PRO A 1 200 ? 2.624 -3.763 30.750 1.00 95.56 200 PRO A C 1
ATOM 1637 O O . PRO A 1 200 ? 2.567 -2.632 30.266 1.00 95.56 200 PRO A O 1
ATOM 1640 N N . GLN A 1 201 ? 1.839 -4.147 31.759 1.00 93.56 201 GLN A N 1
ATOM 1641 C CA . GLN A 1 201 ? 0.714 -3.364 32.294 1.00 93.56 201 GLN A CA 1
ATOM 1642 C C . GLN A 1 201 ? 1.118 -1.986 32.831 1.00 93.56 201 GLN A C 1
ATOM 1644 O O . GLN A 1 201 ? 0.322 -1.058 32.792 1.00 93.56 201 GLN A O 1
ATOM 1649 N N . ASN A 1 202 ? 2.355 -1.826 33.302 1.00 94.88 202 ASN A N 1
ATOM 1650 C CA . ASN A 1 202 ? 2.867 -0.544 33.786 1.00 94.88 202 ASN A CA 1
ATOM 1651 C C . ASN A 1 202 ? 3.064 0.496 32.669 1.00 94.88 202 ASN A C 1
ATOM 1653 O O . ASN A 1 202 ? 3.166 1.675 32.982 1.00 94.88 202 ASN A O 1
ATOM 1657 N N . HIS A 1 203 ? 3.107 0.070 31.403 1.00 96.50 203 HIS A N 1
ATOM 1658 C CA . HIS A 1 203 ? 3.249 0.960 30.248 1.00 96.50 203 HIS A CA 1
ATOM 1659 C C . HIS A 1 203 ? 1.947 1.157 29.469 1.00 96.50 203 HIS A C 1
ATOM 1661 O O . HIS A 1 203 ? 1.836 2.114 28.709 1.00 96.50 203 HIS A O 1
ATOM 1667 N N . VAL A 1 204 ? 0.962 0.265 29.615 1.00 97.62 204 VAL A N 1
ATOM 1668 C CA . VAL A 1 204 ? -0.305 0.332 28.873 1.00 97.62 204 VAL A CA 1
ATOM 1669 C C . VAL A 1 204 ? -1.328 1.147 29.656 1.00 97.62 204 VAL A C 1
ATOM 1671 O O . VAL A 1 204 ? -1.773 0.739 30.724 1.00 97.62 204 VAL A O 1
ATOM 1674 N N . LEU A 1 205 ? -1.745 2.275 29.088 1.00 97.19 205 LEU A N 1
ATOM 1675 C CA . LEU A 1 205 ? -2.716 3.183 29.699 1.00 97.19 205 LEU A CA 1
ATOM 1676 C C . LEU A 1 205 ? -4.155 2.830 29.314 1.00 97.19 205 LEU A C 1
ATOM 1678 O O . LEU A 1 205 ? -5.052 2.886 30.151 1.00 97.19 205 LEU A O 1
ATOM 1682 N N . ASP A 1 206 ? -4.385 2.458 28.053 1.00 97.19 206 ASP A N 1
ATOM 1683 C CA . ASP A 1 206 ? -5.702 2.045 27.561 1.00 97.19 206 ASP A CA 1
ATOM 1684 C C . ASP A 1 206 ? -5.583 1.217 26.269 1.00 97.19 206 ASP A C 1
ATOM 1686 O O . ASP A 1 206 ? -4.613 1.342 25.520 1.00 97.19 206 ASP A O 1
ATOM 1690 N N . ILE A 1 207 ? -6.584 0.375 25.991 1.00 98.12 207 ILE A N 1
ATOM 1691 C CA . ILE A 1 207 ? -6.713 -0.382 24.741 1.00 98.12 207 ILE A CA 1
ATOM 1692 C C . ILE A 1 207 ? -8.154 -0.317 24.232 1.00 98.12 207 ILE A C 1
ATOM 1694 O O . ILE A 1 207 ? -9.081 -0.789 24.894 1.00 98.12 207 ILE A O 1
ATOM 1698 N N . GLN A 1 208 ? -8.322 0.184 23.007 1.00 97.94 208 GLN A N 1
ATOM 1699 C CA . GLN A 1 208 ? -9.614 0.501 22.406 1.00 97.94 208 GLN A CA 1
ATOM 1700 C C . GLN A 1 208 ? -9.799 -0.157 21.035 1.00 97.94 208 GLN A C 1
ATOM 1702 O O . GLN A 1 208 ? -8.897 -0.169 20.197 1.00 97.94 208 GLN A O 1
ATOM 1707 N N . HIS A 1 209 ? -11.016 -0.648 20.770 1.00 98.38 209 HIS A N 1
ATOM 1708 C CA . HIS A 1 209 ? -11.450 -1.020 19.418 1.00 98.38 209 HIS A CA 1
ATOM 1709 C C . HIS A 1 209 ? -11.830 0.247 18.652 1.00 98.38 209 HIS A C 1
ATOM 1711 O O . HIS A 1 209 ? -12.703 1.004 19.089 1.00 98.38 209 HIS A O 1
ATOM 1717 N N . VAL A 1 210 ? -11.169 0.481 17.522 1.00 97.31 210 VAL A N 1
ATOM 1718 C CA . VAL A 1 210 ? -11.325 1.675 16.686 1.00 97.31 210 VAL A CA 1
ATOM 1719 C C . VAL A 1 210 ? -11.547 1.287 15.221 1.00 97.31 210 VAL A C 1
ATOM 1721 O O . VAL A 1 210 ? -11.742 0.122 14.881 1.00 97.31 210 VAL A O 1
ATOM 1724 N N . GLY A 1 211 ? -11.559 2.281 14.332 1.00 95.81 211 GLY A N 1
ATOM 1725 C CA . GLY A 1 211 ? -11.741 2.058 12.901 1.00 95.81 211 GLY A CA 1
ATOM 1726 C C . GLY A 1 211 ? -13.182 1.715 12.521 1.00 95.81 211 GLY A C 1
ATOM 1727 O O . GLY A 1 211 ? -14.112 1.819 13.317 1.00 95.81 211 GLY A O 1
ATOM 1728 N N . SER A 1 212 ? -13.383 1.335 11.256 1.00 97.06 212 SER A N 1
ATOM 1729 C CA . SER A 1 212 ? -14.736 1.107 10.724 1.00 97.06 212 SER A CA 1
ATOM 1730 C C . SER A 1 212 ? -15.426 -0.112 11.331 1.00 97.06 212 SER A C 1
ATOM 1732 O O . SER A 1 212 ? -16.642 -0.097 11.457 1.00 97.06 212 SER A O 1
ATOM 1734 N N . THR A 1 213 ? -14.679 -1.146 11.730 1.00 98.06 213 THR A N 1
ATOM 1735 C CA . THR A 1 213 ? -15.264 -2.352 12.344 1.00 98.06 213 THR A CA 1
ATOM 1736 C C . THR A 1 213 ? -15.817 -2.092 13.745 1.00 98.06 213 THR A C 1
ATOM 1738 O O . THR A 1 213 ? -16.613 -2.882 14.245 1.00 98.06 213 THR A O 1
ATOM 1741 N N . ALA A 1 214 ? -15.446 -0.968 14.365 1.00 97.88 214 ALA A N 1
ATOM 1742 C CA . ALA A 1 214 ? -16.008 -0.506 15.625 1.00 97.88 214 ALA A CA 1
ATOM 1743 C C . ALA A 1 214 ? -17.326 0.272 15.453 1.00 97.88 214 ALA A C 1
ATOM 1745 O O . ALA A 1 214 ? -17.970 0.576 16.456 1.00 97.88 214 ALA A O 1
ATOM 1746 N N . ILE A 1 215 ? -17.743 0.611 14.230 1.00 97.94 215 ILE A N 1
ATOM 1747 C CA . ILE A 1 215 ? -18.951 1.403 13.963 1.00 97.94 215 ILE A CA 1
ATOM 1748 C C . ILE A 1 215 ? -20.061 0.455 13.475 1.00 97.94 215 ILE A C 1
ATOM 1750 O O . ILE A 1 215 ? -19.886 -0.199 12.445 1.00 97.94 215 ILE A O 1
ATOM 1754 N N . PRO A 1 216 ? -21.193 0.340 14.192 1.00 96.81 216 PRO A N 1
ATOM 1755 C CA . PRO A 1 216 ? -22.297 -0.521 13.779 1.00 96.81 216 PRO A CA 1
ATOM 1756 C C . PRO A 1 216 ? -22.899 -0.130 12.427 1.00 96.81 216 PRO A C 1
ATOM 1758 O O . PRO A 1 216 ? -22.941 1.042 12.065 1.00 96.81 216 PRO A O 1
ATOM 1761 N N . ASN A 1 217 ? -23.441 -1.121 11.717 1.00 96.56 217 ASN A N 1
ATOM 1762 C CA . ASN A 1 217 ? -24.275 -0.940 10.523 1.00 96.56 217 ASN A CA 1
ATOM 1763 C C . ASN A 1 217 ? -23.602 -0.252 9.319 1.00 96.56 217 ASN A C 1
ATOM 1765 O O . ASN A 1 217 ? -24.310 0.187 8.411 1.00 96.56 217 ASN A O 1
ATOM 1769 N N . ILE A 1 218 ? -22.269 -0.194 9.253 1.00 97.62 218 ILE A N 1
ATOM 1770 C CA . ILE A 1 218 ? -21.541 0.258 8.057 1.00 97.62 218 ILE A CA 1
ATOM 1771 C C . ILE A 1 218 ? -20.672 -0.853 7.477 1.00 97.62 218 ILE A C 1
ATOM 1773 O O . ILE A 1 218 ? -20.069 -1.642 8.205 1.00 97.62 218 ILE A O 1
ATOM 1777 N N . GLN A 1 219 ? -20.548 -0.877 6.155 1.00 98.06 219 GLN A N 1
ATOM 1778 C CA . GLN A 1 219 ? -19.599 -1.733 5.471 1.00 98.06 219 GLN A CA 1
ATOM 1779 C C . GLN A 1 219 ? -18.165 -1.336 5.812 1.00 98.06 219 GLN A C 1
ATOM 1781 O O . GLN A 1 219 ? -17.795 -0.154 5.842 1.00 98.06 219 GLN A O 1
ATOM 1786 N N . ALA A 1 220 ? -17.326 -2.333 6.051 1.00 96.31 220 ALA A N 1
ATOM 1787 C CA . ALA A 1 220 ? -15.935 -2.143 6.425 1.00 96.31 220 ALA A CA 1
ATOM 1788 C C . ALA A 1 220 ? -15.063 -3.213 5.780 1.00 96.31 220 ALA A C 1
ATOM 1790 O O . ALA A 1 220 ? -15.537 -4.285 5.410 1.00 96.31 220 ALA A O 1
ATOM 1791 N N . LYS A 1 221 ? -13.761 -2.931 5.683 1.00 93.75 221 LYS A N 1
ATOM 1792 C CA . LYS A 1 221 ? -12.798 -4.013 5.492 1.00 93.75 221 LYS A CA 1
ATOM 1793 C C . LYS A 1 221 ? -12.886 -4.898 6.738 1.00 93.75 221 LYS A C 1
ATOM 1795 O O . LYS A 1 221 ? -12.918 -4.319 7.828 1.00 93.75 221 LYS A O 1
ATOM 1800 N N . PRO A 1 222 ? -12.899 -6.234 6.615 1.00 94.44 222 PRO A N 1
ATOM 1801 C CA . PRO A 1 222 ? -12.975 -7.144 7.758 1.00 94.44 222 PRO A CA 1
ATOM 1802 C C . PRO A 1 222 ? -11.619 -7.218 8.486 1.00 94.44 222 PRO A C 1
ATOM 1804 O O . PRO A 1 222 ? -10.996 -8.271 8.572 1.00 94.44 222 PRO A O 1
ATOM 1807 N N . ILE A 1 223 ? -11.145 -6.061 8.953 1.00 95.75 223 ILE A N 1
ATOM 1808 C CA . ILE A 1 223 ? -9.887 -5.856 9.663 1.00 95.75 223 ILE A CA 1
ATOM 1809 C C . ILE A 1 223 ? -10.222 -5.154 10.976 1.00 95.75 223 ILE A C 1
ATOM 1811 O O . ILE A 1 223 ? -10.814 -4.073 10.990 1.00 95.75 223 ILE A O 1
ATOM 1815 N N . ILE A 1 224 ? -9.866 -5.783 12.086 1.00 98.06 224 ILE A N 1
ATOM 1816 C CA . ILE A 1 224 ? -10.059 -5.230 13.419 1.00 98.06 224 ILE A CA 1
ATOM 1817 C C . ILE A 1 224 ? -8.930 -4.236 13.694 1.00 98.06 224 ILE A C 1
ATOM 1819 O O . ILE A 1 224 ? -7.773 -4.632 13.818 1.00 98.06 224 ILE A O 1
ATOM 1823 N N . ASP A 1 225 ? -9.254 -2.945 13.776 1.00 98.12 225 ASP A N 1
ATOM 1824 C CA . ASP A 1 225 ? -8.292 -1.912 14.158 1.00 98.12 225 ASP A CA 1
ATOM 1825 C C . ASP A 1 225 ? -8.330 -1.713 15.683 1.00 98.12 225 ASP A C 1
ATOM 1827 O O . ASP A 1 225 ? -9.358 -1.351 16.258 1.00 98.12 225 ASP A O 1
ATOM 1831 N N . ILE A 1 226 ? -7.202 -1.929 16.350 1.00 98.50 226 ILE A N 1
ATOM 1832 C CA . ILE A 1 226 ? -7.026 -1.738 17.793 1.00 98.50 226 ILE A CA 1
ATOM 1833 C C . ILE A 1 226 ? -6.022 -0.617 18.013 1.00 98.50 226 ILE A C 1
ATOM 1835 O O . ILE A 1 226 ? -5.019 -0.511 17.303 1.00 98.50 226 ILE A O 1
ATOM 1839 N N . GLN A 1 227 ? -6.292 0.224 19.003 1.00 97.56 227 GLN A N 1
ATOM 1840 C CA . GLN A 1 227 ? -5.380 1.272 19.419 1.00 97.56 227 GLN A CA 1
ATOM 1841 C C . GLN A 1 227 ? -5.013 1.123 20.887 1.00 97.56 227 GLN A C 1
ATOM 1843 O O . GLN A 1 227 ? -5.880 0.865 21.717 1.00 97.56 227 GLN A O 1
ATOM 1848 N N . ILE A 1 228 ? -3.728 1.282 21.177 1.00 98.12 228 ILE A N 1
ATOM 1849 C CA . ILE A 1 228 ? -3.116 1.114 22.490 1.00 98.12 228 ILE A CA 1
ATOM 1850 C C . ILE A 1 228 ? -2.471 2.447 22.861 1.00 98.12 228 ILE A C 1
ATOM 1852 O O . ILE A 1 228 ? -1.594 2.922 22.137 1.00 98.12 228 ILE A O 1
ATOM 1856 N N . ALA A 1 229 ? -2.918 3.045 23.961 1.00 97.56 229 ALA A N 1
ATOM 1857 C CA . ALA A 1 229 ? -2.261 4.190 24.572 1.00 97.56 229 ALA A CA 1
ATOM 1858 C C . ALA A 1 229 ? -1.161 3.696 25.512 1.00 97.56 229 ALA A C 1
ATOM 1860 O O . ALA A 1 229 ? -1.411 2.812 26.336 1.00 97.56 229 ALA A O 1
ATOM 1861 N N . VAL A 1 230 ? 0.031 4.279 25.405 1.00 97.81 230 VAL A N 1
ATOM 1862 C CA . VAL A 1 230 ? 1.176 3.970 26.271 1.00 97.81 230 VAL A CA 1
ATOM 1863 C C . VAL A 1 230 ? 1.765 5.219 26.908 1.00 97.81 230 VAL A C 1
ATOM 1865 O O . VAL A 1 230 ? 1.594 6.320 26.392 1.00 97.81 230 VAL A O 1
ATOM 1868 N N . ASP A 1 231 ? 2.473 5.048 28.019 1.00 96.31 231 ASP A N 1
ATOM 1869 C CA . ASP A 1 231 ? 3.193 6.133 28.691 1.00 96.31 231 ASP A CA 1
ATOM 1870 C C . ASP A 1 231 ? 4.380 6.670 27.870 1.00 96.31 231 ASP A C 1
ATOM 1872 O O . ASP A 1 231 ? 4.637 7.872 27.879 1.00 96.31 231 ASP A O 1
ATOM 1876 N N . SER A 1 232 ? 5.092 5.794 27.152 1.00 95.75 232 SER A N 1
ATOM 1877 C CA . SER A 1 232 ? 6.218 6.152 26.294 1.00 95.75 232 SER A CA 1
ATOM 1878 C C . SER A 1 232 ? 6.400 5.179 25.130 1.00 95.75 232 SER A C 1
ATOM 1880 O O . SER A 1 232 ? 6.653 3.984 25.322 1.00 95.75 232 SER A O 1
ATOM 1882 N N . LEU A 1 233 ? 6.378 5.709 23.904 1.00 95.19 233 LEU A N 1
ATOM 1883 C CA . LEU A 1 233 ? 6.701 4.946 22.697 1.00 95.19 233 LEU A CA 1
ATOM 1884 C C . LEU A 1 233 ? 8.149 4.466 22.695 1.00 95.19 233 LEU A C 1
ATOM 1886 O O . LEU A 1 233 ? 8.424 3.345 22.271 1.00 95.19 233 LEU A O 1
ATOM 1890 N N . VAL A 1 234 ? 9.074 5.296 23.180 1.00 93.88 234 VAL A N 1
ATOM 1891 C CA . VAL A 1 234 ? 10.504 4.965 23.227 1.00 93.88 234 VAL A CA 1
ATOM 1892 C C . VAL A 1 234 ? 10.733 3.724 24.086 1.00 93.88 234 VAL A C 1
ATOM 1894 O O . VAL A 1 234 ? 11.419 2.799 23.651 1.00 93.88 234 VAL A O 1
ATOM 1897 N N . THR A 1 235 ? 10.117 3.679 25.267 1.00 95.56 235 THR A N 1
ATOM 1898 C CA . THR A 1 235 ? 10.283 2.572 26.214 1.00 95.56 235 THR A CA 1
ATOM 1899 C C . THR A 1 235 ? 9.586 1.301 25.738 1.00 95.56 235 THR A C 1
ATOM 1901 O O . THR A 1 235 ? 10.182 0.224 25.771 1.00 95.56 235 THR A O 1
ATOM 1904 N N . ILE A 1 236 ? 8.340 1.400 25.256 1.00 96.75 236 ILE A N 1
ATOM 1905 C CA . ILE A 1 236 ? 7.570 0.208 24.880 1.00 96.75 236 ILE A CA 1
ATOM 1906 C C . ILE A 1 236 ? 8.039 -0.411 23.561 1.00 96.75 236 ILE A C 1
ATOM 1908 O O . ILE A 1 236 ? 7.843 -1.605 23.354 1.00 96.75 236 ILE A O 1
ATOM 1912 N N . LYS A 1 237 ? 8.645 0.370 22.655 1.00 95.62 237 LYS A N 1
ATOM 1913 C CA . LYS A 1 237 ? 8.932 -0.056 21.278 1.00 95.62 237 LYS A CA 1
ATOM 1914 C C . LYS A 1 237 ? 9.684 -1.385 21.157 1.00 95.62 237 LYS A C 1
ATOM 1916 O O . LYS A 1 237 ? 9.149 -2.270 20.489 1.00 95.62 237 LYS A O 1
ATOM 1921 N N . PRO A 1 238 ? 10.872 -1.574 21.762 1.00 95.94 238 PRO A N 1
ATOM 1922 C CA . PRO A 1 238 ? 11.589 -2.845 21.645 1.00 95.94 238 PRO A CA 1
ATOM 1923 C C . PRO A 1 238 ? 10.791 -4.020 22.232 1.00 95.94 238 PRO A C 1
ATOM 1925 O O . PRO A 1 238 ? 10.756 -5.092 21.634 1.00 95.94 238 PRO A O 1
ATOM 1928 N N . ILE A 1 239 ? 10.086 -3.794 23.345 1.00 96.69 239 ILE A N 1
ATOM 1929 C CA . ILE A 1 239 ? 9.291 -4.814 24.041 1.00 96.69 239 ILE A CA 1
ATOM 1930 C C . ILE A 1 239 ? 8.083 -5.235 23.192 1.00 96.69 239 ILE A C 1
ATOM 1932 O O . ILE A 1 239 ? 7.831 -6.421 22.996 1.00 96.69 239 ILE A O 1
ATOM 1936 N N . ALA A 1 240 ? 7.335 -4.266 22.659 1.00 96.94 240 ALA A N 1
ATOM 1937 C CA . ALA A 1 240 ? 6.156 -4.525 21.842 1.00 96.94 240 ALA A CA 1
ATOM 1938 C C . ALA A 1 240 ? 6.509 -5.218 20.523 1.00 96.94 240 ALA A C 1
ATOM 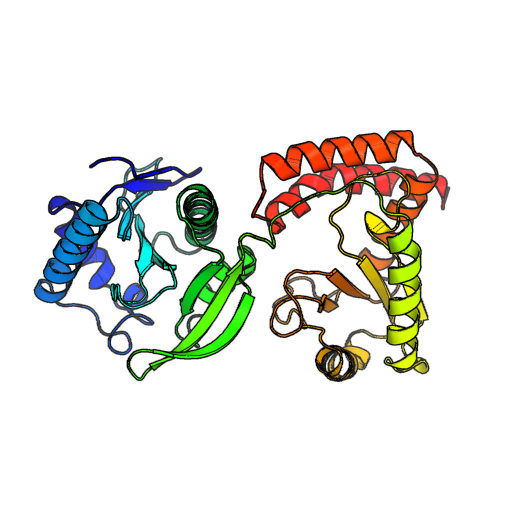1940 O O . ALA A 1 240 ? 5.763 -6.101 20.112 1.00 96.94 240 ALA A O 1
ATOM 1941 N N . ILE A 1 241 ? 7.629 -4.855 19.882 1.00 95.31 241 ILE A N 1
ATOM 1942 C CA . ILE A 1 241 ? 8.110 -5.555 18.680 1.00 95.31 241 ILE A CA 1
ATOM 1943 C C . ILE A 1 241 ? 8.326 -7.032 19.003 1.00 95.31 241 ILE A C 1
ATOM 1945 O O . ILE A 1 241 ? 7.673 -7.884 18.407 1.00 95.31 241 ILE A O 1
ATOM 1949 N N . GLU A 1 242 ? 9.148 -7.332 20.011 1.00 95.81 242 GLU A N 1
ATOM 1950 C CA . GLU A 1 242 ? 9.472 -8.714 20.367 1.00 95.81 242 GLU A CA 1
ATOM 1951 C C . GLU A 1 242 ? 8.223 -9.539 20.726 1.00 95.81 242 GLU A C 1
ATOM 1953 O O . GLU A 1 242 ? 8.040 -10.661 20.243 1.00 95.81 242 GLU A O 1
ATOM 1958 N N . LEU A 1 243 ? 7.351 -8.999 21.581 1.00 97.12 243 LEU A N 1
ATOM 1959 C CA . LEU A 1 243 ? 6.194 -9.734 22.089 1.00 97.12 243 LEU A CA 1
ATOM 1960 C C . LEU A 1 243 ? 5.110 -9.924 21.030 1.00 97.12 243 LEU A C 1
ATOM 1962 O O . LEU A 1 243 ? 4.532 -11.009 20.948 1.00 97.12 243 LEU A O 1
ATOM 1966 N N . LEU A 1 244 ? 4.821 -8.904 20.218 1.00 95.75 244 LEU A N 1
ATOM 1967 C CA . LEU A 1 244 ? 3.774 -9.000 19.202 1.00 95.75 244 LEU A CA 1
ATOM 1968 C C . LEU A 1 244 ? 4.219 -9.865 18.018 1.00 95.75 244 LEU A C 1
ATOM 1970 O O . LEU A 1 244 ? 3.406 -10.648 17.519 1.00 95.75 244 LEU A O 1
ATOM 1974 N N . GLU A 1 245 ? 5.492 -9.817 17.614 1.00 93.12 245 GLU A N 1
ATOM 1975 C CA . GLU A 1 245 ? 6.013 -10.687 16.549 1.00 93.12 245 GLU A CA 1
ATOM 1976 C C . GLU A 1 245 ? 5.945 -12.170 16.920 1.00 93.12 245 GLU A C 1
ATOM 1978 O O . GLU A 1 245 ? 5.504 -12.994 16.114 1.00 93.12 245 GLU A O 1
ATOM 1983 N N . LYS A 1 246 ? 6.227 -12.513 18.186 1.00 92.75 246 LYS A N 1
ATOM 1984 C CA . LYS A 1 246 ? 6.010 -13.870 18.724 1.00 92.75 246 LYS A CA 1
ATOM 1985 C C . LYS A 1 246 ? 4.547 -14.334 18.653 1.00 92.75 246 LYS A C 1
ATOM 1987 O O . LYS A 1 246 ? 4.292 -15.534 18.697 1.00 92.75 246 LYS A O 1
ATOM 1992 N N . HIS A 1 247 ? 3.596 -13.409 18.515 1.00 92.25 247 HIS A N 1
ATOM 1993 C CA . HIS A 1 247 ? 2.156 -13.677 18.437 1.00 92.25 247 HIS A CA 1
ATOM 1994 C C . HIS A 1 247 ? 1.567 -13.438 17.037 1.00 92.25 247 HIS A C 1
ATOM 1996 O O . HIS A 1 247 ? 0.352 -13.263 16.881 1.00 92.25 247 HIS A O 1
ATOM 2002 N N . GLY A 1 248 ? 2.418 -13.462 16.006 1.00 90.88 248 GLY A N 1
ATOM 2003 C CA . GLY A 1 248 ? 2.004 -13.424 14.602 1.00 90.88 248 GLY A CA 1
ATOM 2004 C C . GLY A 1 248 ? 1.637 -12.033 14.086 1.00 90.88 248 GLY A C 1
ATOM 2005 O O . GLY A 1 248 ? 1.004 -11.921 13.032 1.00 90.88 248 GLY A O 1
ATOM 2006 N N . TYR A 1 249 ? 1.999 -10.978 14.818 1.00 92.88 249 TYR A N 1
ATOM 2007 C CA . TYR A 1 249 ? 2.027 -9.630 14.266 1.00 92.88 249 TYR A CA 1
ATOM 2008 C C . TYR A 1 249 ? 3.323 -9.394 13.489 1.00 92.88 249 TYR A C 1
ATOM 2010 O O . TYR A 1 249 ? 4.342 -10.020 13.742 1.00 92.88 249 TYR A O 1
ATOM 2018 N N . VAL A 1 250 ? 3.290 -8.448 12.561 1.00 89.19 250 VAL A N 1
ATOM 2019 C CA . VAL A 1 250 ? 4.465 -7.944 11.850 1.00 89.19 250 VAL A CA 1
ATOM 2020 C C . VAL A 1 250 ? 4.536 -6.446 12.090 1.00 89.19 250 VAL A C 1
ATOM 2022 O O . VAL A 1 250 ? 3.555 -5.738 11.831 1.00 89.19 250 VAL A O 1
ATOM 2025 N N . TYR A 1 251 ? 5.667 -5.966 12.609 1.00 89.75 251 TYR A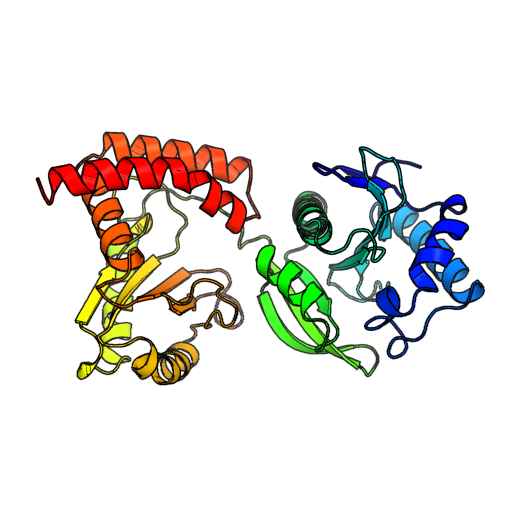 N 1
ATOM 2026 C CA . TYR A 1 251 ? 5.896 -4.541 12.820 1.00 89.75 251 TYR A CA 1
ATOM 2027 C C . TYR A 1 251 ? 6.258 -3.840 11.507 1.00 89.75 251 TYR A C 1
ATOM 2029 O O . TYR A 1 251 ? 7.101 -4.304 10.739 1.00 89.75 251 TYR A O 1
ATOM 2037 N N . TRP A 1 252 ? 5.646 -2.684 11.247 1.00 84.12 252 TRP A N 1
ATOM 2038 C CA . TRP A 1 252 ? 6.026 -1.847 10.113 1.00 84.12 252 TRP A CA 1
ATOM 2039 C C . TRP A 1 252 ? 7.219 -0.958 10.481 1.00 84.12 252 TRP A C 1
ATOM 2041 O O . TRP A 1 252 ? 7.048 0.152 10.989 1.00 84.12 252 TRP A O 1
ATOM 2051 N N . HIS A 1 253 ? 8.429 -1.457 10.221 1.00 77.50 253 HIS A N 1
ATOM 2052 C CA . HIS A 1 253 ? 9.684 -0.766 10.539 1.00 77.50 253 HIS A CA 1
ATOM 2053 C C . HIS A 1 253 ? 9.846 0.578 9.819 1.00 77.50 253 HIS A C 1
ATOM 2055 O O . HIS A 1 253 ? 10.302 1.543 10.429 1.00 77.50 253 HIS A O 1
ATOM 2061 N N . ASP A 1 254 ? 9.418 0.653 8.560 1.00 68.75 254 ASP A N 1
ATOM 2062 C CA . ASP A 1 254 ? 9.556 1.839 7.709 1.00 68.75 254 ASP A CA 1
ATOM 2063 C C . ASP A 1 254 ? 8.367 2.806 7.807 1.00 68.75 254 ASP A C 1
ATOM 2065 O O . ASP A 1 254 ? 8.135 3.605 6.896 1.00 68.75 254 ASP A O 1
ATOM 2069 N N . ASN A 1 255 ? 7.589 2.752 8.897 1.00 68.88 255 ASN A N 1
ATOM 2070 C CA . ASN A 1 255 ? 6.495 3.696 9.110 1.00 68.88 255 ASN A CA 1
ATOM 2071 C C . ASN A 1 255 ? 7.058 5.137 9.159 1.00 68.88 255 ASN A C 1
ATOM 2073 O O . ASN A 1 255 ? 7.814 5.454 10.079 1.00 68.88 255 ASN A O 1
ATOM 2077 N N . PRO A 1 256 ? 6.692 6.034 8.216 1.00 68.62 256 PRO A N 1
ATOM 2078 C CA . PRO A 1 256 ? 7.199 7.411 8.204 1.00 68.62 256 PRO A CA 1
ATOM 2079 C C . PRO A 1 256 ? 6.657 8.251 9.369 1.00 68.62 256 PRO A C 1
ATOM 2081 O O . PRO A 1 256 ? 7.177 9.322 9.668 1.00 68.62 256 PRO A O 1
ATOM 2084 N N . ASP A 1 257 ? 5.587 7.774 9.998 1.00 79.44 257 ASP A N 1
ATOM 2085 C CA . ASP A 1 257 ? 4.921 8.383 11.137 1.00 79.44 257 ASP A CA 1
ATOM 2086 C C . ASP A 1 257 ? 5.566 7.893 12.444 1.00 79.44 257 ASP A C 1
ATOM 2088 O O . ASP A 1 257 ? 5.334 6.766 12.887 1.00 79.44 257 ASP A O 1
ATOM 2092 N N . LEU A 1 258 ? 6.407 8.746 13.035 1.00 81.25 258 LEU A N 1
ATOM 2093 C CA . LEU A 1 258 ? 7.152 8.452 14.264 1.00 81.25 258 LEU A CA 1
ATOM 2094 C C . LEU A 1 258 ? 6.298 8.572 15.536 1.00 81.25 258 LEU A C 1
ATOM 2096 O O . LEU A 1 258 ? 6.722 8.089 16.583 1.00 81.25 258 LEU A O 1
ATOM 2100 N N . GLU A 1 259 ? 5.099 9.156 15.453 1.00 88.06 259 GLU A N 1
ATOM 2101 C CA . GLU A 1 259 ? 4.162 9.269 16.583 1.00 88.06 259 GLU A CA 1
ATOM 2102 C C . GLU A 1 259 ? 3.354 7.980 16.798 1.00 88.06 259 GLU A C 1
ATOM 2104 O O . GLU A 1 259 ? 2.460 7.917 17.648 1.00 88.06 259 GLU A O 1
ATOM 2109 N N . ARG A 1 260 ? 3.637 6.934 16.011 1.00 92.25 260 ARG A N 1
ATOM 2110 C CA . ARG A 1 260 ? 2.868 5.697 16.027 1.00 92.25 260 ARG A CA 1
ATOM 2111 C C . ARG A 1 260 ? 3.693 4.474 15.660 1.00 92.25 260 ARG A C 1
ATOM 2113 O O . ARG A 1 260 ? 4.321 4.397 14.607 1.00 92.25 260 ARG A O 1
ATOM 2120 N N . MET A 1 261 ? 3.551 3.420 16.452 1.00 94.38 261 MET A N 1
ATOM 2121 C CA . MET A 1 261 ? 3.910 2.072 16.017 1.00 94.38 261 MET A CA 1
ATOM 2122 C C . MET A 1 261 ? 2.723 1.415 15.317 1.00 94.38 261 MET A C 1
ATOM 2124 O O . MET A 1 261 ? 1.588 1.518 15.787 1.00 94.38 261 MET A O 1
ATOM 2128 N N . PHE A 1 262 ? 2.975 0.723 14.207 1.00 93.81 262 PHE A N 1
ATOM 2129 C CA . PHE A 1 262 ? 1.941 0.026 13.450 1.00 93.81 262 PHE A CA 1
ATOM 2130 C C . PHE A 1 262 ? 2.300 -1.440 13.252 1.00 93.81 262 PHE A C 1
ATOM 2132 O O . PHE A 1 262 ? 3.391 -1.756 12.783 1.00 93.81 262 PHE A O 1
ATOM 2139 N N . PHE A 1 263 ? 1.357 -2.312 13.583 1.00 93.69 263 PHE A N 1
ATOM 2140 C CA . PHE A 1 263 ? 1.479 -3.751 13.434 1.00 93.69 263 PHE A CA 1
ATOM 2141 C C . PHE A 1 263 ? 0.309 -4.306 12.632 1.00 93.69 263 PHE A C 1
ATOM 2143 O O . PHE A 1 263 ? -0.827 -3.844 12.771 1.00 93.69 263 PHE A O 1
ATOM 2150 N N . VAL A 1 264 ? 0.576 -5.345 11.847 1.00 91.75 264 VAL A N 1
ATOM 2151 C CA . VAL A 1 264 ? -0.434 -6.075 11.068 1.00 91.75 264 VAL A CA 1
ATOM 2152 C C . VAL A 1 264 ? -0.405 -7.564 11.410 1.00 91.75 264 VAL A C 1
ATOM 2154 O O . VAL A 1 264 ? 0.658 -8.100 11.691 1.00 91.75 264 VAL A O 1
ATOM 2157 N N . LYS A 1 265 ? -1.553 -8.246 11.374 1.00 92.19 265 LYS A N 1
ATOM 2158 C CA . LYS A 1 265 ? -1.678 -9.696 11.640 1.00 92.19 265 LYS A CA 1
ATOM 2159 C C . LYS A 1 265 ? -2.595 -10.372 10.622 1.00 92.19 265 LYS A C 1
ATOM 2161 O O . LYS A 1 265 ? -3.485 -9.727 10.063 1.00 92.19 265 LYS A O 1
ATOM 2166 N N . GLY A 1 266 ? -2.401 -11.676 10.409 1.00 87.25 266 GLY A N 1
ATOM 2167 C CA . GLY A 1 266 ? -3.244 -12.535 9.560 1.00 87.25 266 GLY A CA 1
ATOM 2168 C C . GLY A 1 266 ? -2.739 -12.749 8.131 1.00 87.25 266 GLY A C 1
ATOM 2169 O O . GLY A 1 266 ? -3.341 -13.518 7.387 1.00 87.25 266 GLY A O 1
ATOM 2170 N N . MET A 1 267 ? -1.640 -12.101 7.749 1.00 80.12 267 MET A N 1
ATOM 2171 C CA . MET A 1 267 ? -0.961 -12.373 6.478 1.00 80.12 267 MET A CA 1
ATOM 2172 C C . MET A 1 267 ? -0.114 -13.651 6.562 1.00 80.12 267 MET A C 1
ATOM 2174 O O . MET A 1 267 ? 0.212 -14.084 7.674 1.00 80.12 267 MET A O 1
ATOM 2178 N N . PRO A 1 268 ? 0.284 -14.235 5.415 1.00 70.75 268 PRO A N 1
ATOM 2179 C CA . PRO A 1 268 ? 1.252 -15.325 5.388 1.00 70.75 268 PRO A CA 1
ATOM 2180 C C . PRO A 1 268 ? 2.521 -14.977 6.190 1.00 70.75 268 PRO A C 1
ATOM 2182 O O . PRO A 1 268 ? 2.942 -13.819 6.173 1.00 70.75 268 PRO A O 1
ATOM 2185 N N . PRO A 1 269 ? 3.130 -15.946 6.900 1.00 67.00 269 PRO A N 1
ATOM 2186 C CA . PRO A 1 269 ? 2.756 -17.364 6.967 1.00 67.00 269 PRO A CA 1
ATOM 2187 C C . PRO A 1 269 ? 1.600 -17.677 7.940 1.00 67.00 269 PRO A C 1
ATOM 2189 O O . PRO A 1 269 ? 1.161 -18.819 8.012 1.00 67.00 269 PRO A O 1
ATOM 2192 N N . PHE A 1 270 ? 1.099 -16.693 8.692 1.00 76.81 270 PHE A N 1
ATOM 2193 C CA . PHE A 1 270 ? 0.144 -16.897 9.794 1.00 76.81 270 PHE A CA 1
ATOM 2194 C C . PHE A 1 270 ? -1.335 -16.879 9.373 1.00 76.81 270 PHE A C 1
ATOM 2196 O O . PHE A 1 270 ? -2.220 -17.093 10.201 1.00 76.81 270 PHE A O 1
ATOM 2203 N N . GLY A 1 271 ? -1.624 -16.608 8.102 1.00 79.88 271 GLY A N 1
ATOM 2204 C CA . GLY A 1 271 ? -2.970 -16.616 7.537 1.00 79.88 271 GLY A CA 1
ATOM 2205 C C . GLY A 1 271 ? -2.960 -16.246 6.057 1.00 79.88 271 GLY A C 1
ATOM 2206 O O . GLY A 1 271 ? -1.908 -16.222 5.427 1.00 79.88 271 GLY A O 1
ATOM 2207 N N . GLU A 1 272 ? -4.132 -15.967 5.490 1.00 75.38 272 GLU A N 1
ATOM 2208 C CA . GLU A 1 272 ? -4.281 -15.689 4.053 1.00 75.38 272 GLU A CA 1
ATOM 2209 C C . GLU A 1 272 ? -4.473 -14.203 3.715 1.00 75.38 272 GLU A C 1
ATOM 2211 O O . GLU A 1 272 ? -4.325 -13.827 2.552 1.00 75.38 272 GLU A O 1
ATOM 2216 N N . LYS A 1 273 ? -4.849 -13.364 4.694 1.00 83.88 273 LYS A N 1
ATOM 2217 C CA . LYS A 1 273 ? -5.138 -11.930 4.513 1.00 83.88 273 LYS A CA 1
ATOM 2218 C C . LYS A 1 273 ? -5.138 -11.167 5.841 1.00 83.88 273 LYS A C 1
ATOM 2220 O O . LYS A 1 273 ? -5.387 -11.747 6.896 1.00 83.88 273 LYS A O 1
ATOM 2225 N N . ARG A 1 274 ? -4.952 -9.842 5.801 1.00 89.62 274 ARG A N 1
ATOM 2226 C CA . ARG A 1 274 ? -4.925 -8.995 7.006 1.00 89.62 274 ARG A CA 1
ATOM 2227 C C . ARG A 1 274 ? -6.233 -9.144 7.788 1.00 89.62 274 ARG A C 1
ATOM 2229 O O . ARG A 1 274 ? -7.314 -9.003 7.220 1.00 89.62 274 ARG A O 1
ATOM 2236 N N . THR A 1 275 ? -6.126 -9.395 9.089 1.00 93.12 275 THR A N 1
ATOM 2237 C CA . THR A 1 275 ? -7.266 -9.543 10.011 1.00 93.12 275 THR A CA 1
ATOM 2238 C C . THR A 1 275 ? -7.243 -8.524 11.138 1.00 93.12 275 THR A C 1
ATOM 2240 O O . THR A 1 275 ? -8.306 -8.102 11.583 1.00 93.12 275 THR A O 1
ATOM 2243 N N . HIS A 1 276 ? -6.058 -8.101 11.584 1.00 96.06 276 HIS A N 1
ATOM 2244 C CA . HIS A 1 276 ? -5.922 -7.123 12.660 1.00 96.06 276 HIS A CA 1
ATOM 2245 C C . HIS A 1 276 ? -4.864 -6.085 12.324 1.00 96.06 276 HIS A C 1
ATOM 2247 O O . HIS A 1 276 ? -3.840 -6.388 11.704 1.00 96.06 276 HIS A O 1
ATOM 2253 N N . HIS A 1 277 ? -5.120 -4.872 12.788 1.00 96.12 277 HIS A N 1
ATOM 2254 C CA . HIS A 1 277 ? -4.166 -3.786 12.860 1.00 96.12 277 HIS A CA 1
ATOM 2255 C C . HIS A 1 277 ? -4.043 -3.341 14.311 1.00 96.12 277 HIS A C 1
ATOM 2257 O O . HIS A 1 277 ? -5.056 -3.096 14.966 1.00 96.12 277 HIS A O 1
ATOM 2263 N N . VAL A 1 278 ? -2.817 -3.184 14.796 1.00 97.62 278 VAL A N 1
ATOM 2264 C CA . VAL A 1 278 ? -2.548 -2.602 16.113 1.00 97.62 278 VAL A CA 1
ATOM 2265 C C . VAL A 1 278 ? -1.761 -1.315 15.928 1.00 97.62 278 VAL A C 1
ATOM 2267 O O . VAL A 1 278 ? -0.734 -1.280 15.250 1.00 97.62 278 VAL A O 1
ATOM 2270 N N . HIS A 1 279 ? -2.270 -0.247 16.529 1.00 96.69 279 HIS A N 1
ATOM 2271 C CA . HIS A 1 279 ? -1.630 1.057 16.587 1.00 96.69 279 HIS A CA 1
ATOM 2272 C C . HIS A 1 279 ? -1.237 1.341 18.033 1.00 96.69 279 HIS A C 1
ATOM 2274 O O . HIS A 1 279 ? -2.121 1.435 18.880 1.00 96.69 279 HIS A O 1
ATOM 2280 N N . ILE A 1 280 ? 0.053 1.503 18.316 1.00 97.38 280 ILE A N 1
ATOM 2281 C CA . ILE A 1 280 ? 0.527 1.923 19.643 1.00 97.38 280 ILE A CA 1
ATOM 2282 C C . ILE A 1 280 ? 0.948 3.383 19.546 1.00 97.38 280 ILE A C 1
ATOM 2284 O O . ILE A 1 280 ? 1.687 3.738 18.625 1.00 97.38 280 ILE A O 1
ATOM 2288 N N . VAL A 1 281 ? 0.427 4.220 20.441 1.00 96.62 281 VAL A N 1
ATOM 2289 C CA . VAL A 1 281 ? 0.609 5.678 20.431 1.00 96.62 281 VAL A CA 1
ATOM 2290 C C . VAL A 1 281 ? 0.701 6.228 21.852 1.00 96.62 281 VAL A C 1
ATOM 2292 O O . VAL A 1 281 ? 0.196 5.617 22.791 1.00 96.62 281 VAL A O 1
ATOM 2295 N N . GLU A 1 282 ? 1.279 7.414 22.007 1.00 95.81 282 GLU A N 1
ATOM 2296 C CA . GLU A 1 282 ? 1.156 8.198 23.242 1.00 95.81 282 GLU A CA 1
ATOM 2297 C C . GLU A 1 282 ? -0.194 8.954 23.273 1.00 95.81 282 GLU A C 1
ATOM 2299 O O . GLU A 1 282 ? -0.678 9.375 22.213 1.00 95.81 282 GLU A O 1
ATOM 2304 N N . PRO A 1 283 ? -0.819 9.159 24.453 1.00 91.06 283 PRO A N 1
ATOM 2305 C CA . PRO A 1 283 ? -2.093 9.873 24.591 1.00 91.06 283 PRO A CA 1
ATOM 2306 C C . PRO A 1 283 ? -2.100 11.289 24.011 1.00 91.06 283 PRO A C 1
ATOM 2308 O O . PRO A 1 283 ? -3.139 11.749 23.550 1.00 91.06 283 PRO A O 1
ATOM 2311 N N . SER A 1 284 ? -0.951 11.969 24.030 1.00 86.94 284 SER A N 1
ATOM 2312 C CA . SER A 1 284 ? -0.766 13.322 23.489 1.00 86.94 284 SER A CA 1
ATOM 2313 C C . SER A 1 284 ? -0.775 13.376 21.958 1.00 86.94 284 SER A C 1
ATOM 2315 O O . SER A 1 284 ? -0.877 14.461 21.385 1.00 86.94 284 SER A O 1
ATOM 2317 N N . SER A 1 285 ? -0.658 12.231 21.279 1.00 87.44 285 SER A N 1
ATOM 2318 C CA . SER A 1 285 ? -0.652 12.177 19.818 1.00 87.44 285 SER A CA 1
ATOM 2319 C C . SER A 1 285 ? -2.033 12.488 19.239 1.00 87.44 285 SER A C 1
ATOM 2321 O O . SER A 1 285 ? -3.071 12.050 19.745 1.00 87.44 285 SER A O 1
ATOM 2323 N N . GLN A 1 286 ? -2.058 13.136 18.071 1.00 84.50 286 GLN A N 1
ATOM 2324 C CA . GLN A 1 286 ? -3.311 13.344 17.332 1.00 84.50 286 GLN A CA 1
ATOM 2325 C C . GLN A 1 286 ? -3.966 12.020 16.915 1.00 84.50 286 GLN A C 1
ATOM 2327 O O . GLN A 1 286 ? -5.169 11.966 16.639 1.00 84.50 286 GLN A O 1
ATOM 2332 N N . HIS A 1 287 ? -3.186 10.938 16.867 1.00 86.44 287 HIS A N 1
ATOM 2333 C CA . HIS A 1 287 ? -3.685 9.609 16.565 1.00 86.44 287 HIS A CA 1
ATOM 2334 C C . HIS A 1 287 ? -4.637 9.080 17.632 1.00 86.44 287 HIS A C 1
ATOM 2336 O O . HIS A 1 287 ? -5.631 8.456 17.252 1.00 86.44 287 HIS A O 1
ATOM 2342 N N . TRP A 1 288 ? -4.337 9.269 18.923 1.00 88.50 288 TRP A N 1
ATOM 2343 C CA . TRP A 1 288 ? -5.175 8.764 20.015 1.00 88.50 288 TRP A CA 1
ATOM 2344 C C . TRP A 1 288 ? -6.558 9.408 19.982 1.00 88.50 288 TRP A C 1
ATOM 2346 O O . TRP A 1 288 ? -7.555 8.735 19.711 1.00 88.50 288 TRP A O 1
ATOM 2356 N N . GLU A 1 289 ? -6.604 10.729 20.139 1.00 86.12 289 GLU A N 1
ATOM 2357 C CA . GLU A 1 289 ? -7.856 11.484 20.144 1.00 86.12 289 GLU A CA 1
ATOM 2358 C C . GLU A 1 289 ? -8.623 11.328 18.829 1.00 86.12 289 GLU A C 1
ATOM 2360 O O . GLU A 1 289 ? -9.822 11.050 18.826 1.00 86.12 289 GLU A O 1
ATOM 2365 N N . GLY A 1 290 ? -7.933 11.456 17.689 1.00 89.75 290 GLY A N 1
ATOM 2366 C CA . GLY A 1 290 ? -8.578 11.462 16.380 1.00 89.75 290 GLY A CA 1
ATOM 2367 C C . GLY A 1 290 ? -9.357 10.177 16.099 1.00 89.75 290 GLY A C 1
ATOM 2368 O O . GLY A 1 290 ? -10.502 10.212 15.649 1.00 89.75 290 GLY A O 1
ATOM 2369 N N . LYS A 1 291 ? -8.785 9.009 16.391 1.00 92.38 291 LYS A N 1
ATOM 2370 C CA . LYS A 1 291 ? -9.476 7.742 16.116 1.00 92.38 291 LYS A CA 1
ATOM 2371 C C . LYS A 1 291 ? -10.666 7.500 17.043 1.00 92.38 291 LYS A C 1
ATOM 2373 O O . LYS A 1 291 ? -11.674 6.970 16.568 1.00 92.38 291 LYS A O 1
ATOM 2378 N N . LEU A 1 292 ? -10.567 7.883 18.317 1.00 93.00 292 LEU A N 1
ATOM 2379 C CA . LEU A 1 292 ? -11.670 7.758 19.270 1.00 93.00 292 LEU A CA 1
ATOM 2380 C C . LEU A 1 292 ? -12.809 8.713 18.920 1.00 93.00 292 LEU A C 1
ATOM 2382 O O . LEU A 1 292 ? -13.934 8.257 18.732 1.00 93.00 292 LEU A O 1
ATOM 2386 N N . TYR A 1 293 ? -12.510 9.997 18.704 1.00 94.31 293 TYR A N 1
ATOM 2387 C CA . TYR A 1 293 ? -13.521 10.999 18.357 1.00 94.31 293 TYR A CA 1
ATOM 2388 C C . TYR A 1 293 ? -14.228 10.659 17.050 1.00 94.31 293 TYR A C 1
ATOM 2390 O O . TYR A 1 293 ? -15.450 10.735 16.977 1.00 94.31 293 TYR A O 1
ATOM 2398 N N . PHE A 1 294 ? -13.488 10.220 16.028 1.00 96.44 294 PHE A N 1
ATOM 2399 C CA . PHE A 1 294 ? -14.094 9.805 14.766 1.00 96.44 294 PHE A CA 1
ATOM 2400 C C . PHE A 1 294 ? -15.032 8.602 14.945 1.00 96.44 294 PHE A C 1
ATOM 2402 O O . PHE A 1 294 ? -16.150 8.612 14.434 1.00 96.44 294 PHE A O 1
ATOM 2409 N N . ARG A 1 295 ? -14.602 7.569 15.685 1.00 96.62 295 ARG A N 1
ATOM 2410 C CA . ARG A 1 295 ? -15.431 6.391 15.988 1.00 96.62 295 ARG A CA 1
ATOM 2411 C C . ARG A 1 295 ? -16.695 6.784 16.747 1.00 96.62 295 ARG A C 1
ATOM 2413 O O . ARG A 1 295 ? -17.781 6.357 16.366 1.00 96.62 295 ARG A O 1
ATOM 2420 N N . ASP A 1 296 ? -16.543 7.538 17.828 1.00 96.88 296 ASP A N 1
ATOM 2421 C CA . ASP A 1 296 ? -17.637 7.841 18.749 1.00 96.88 296 ASP A CA 1
ATOM 2422 C C . ASP A 1 296 ? -18.648 8.792 18.116 1.00 96.88 296 ASP A C 1
ATOM 2424 O O . ASP A 1 296 ? -19.849 8.547 18.214 1.00 96.88 296 ASP A O 1
ATOM 2428 N N . TYR A 1 297 ? -18.183 9.768 17.334 1.00 97.75 297 TYR A N 1
ATOM 2429 C CA . TYR A 1 297 ? -19.062 10.618 16.539 1.00 97.75 297 TYR A CA 1
ATOM 2430 C C . TYR A 1 297 ? -19.897 9.798 15.548 1.00 97.75 297 TYR A C 1
ATOM 2432 O O . TYR A 1 297 ? -21.119 9.886 15.538 1.00 97.75 297 TYR A O 1
ATOM 2440 N N . LEU A 1 298 ? -19.275 8.921 14.754 1.00 98.00 298 LEU A N 1
ATOM 2441 C CA . LEU A 1 298 ? -20.027 8.108 13.790 1.00 98.00 298 LEU A CA 1
ATOM 2442 C C . LEU A 1 298 ? -20.962 7.079 14.445 1.00 98.00 298 LEU A C 1
ATOM 2444 O O . LEU A 1 298 ? -21.918 6.637 13.815 1.00 98.00 298 LEU A O 1
ATOM 2448 N N . ARG A 1 299 ? -20.720 6.683 15.699 1.00 97.19 299 ARG A N 1
ATOM 2449 C CA . ARG A 1 299 ? -21.665 5.848 16.458 1.00 97.19 299 ARG A CA 1
ATOM 2450 C C . ARG A 1 299 ? -22.909 6.623 16.890 1.00 97.19 299 ARG A C 1
ATOM 2452 O O . ARG A 1 299 ? -23.982 6.028 16.932 1.00 97.19 299 ARG A O 1
ATOM 2459 N N . LEU A 1 300 ? -22.758 7.905 17.220 1.00 97.50 300 LEU A N 1
ATOM 2460 C CA . LEU A 1 300 ? -23.858 8.782 17.631 1.00 97.50 300 LEU A CA 1
ATOM 2461 C C . LEU A 1 300 ? -24.638 9.363 16.446 1.00 97.50 300 LEU A C 1
ATOM 2463 O O . LEU A 1 300 ? -25.813 9.679 16.607 1.00 97.50 300 LEU A O 1
ATOM 2467 N N . HIS A 1 301 ? -24.018 9.429 15.262 1.00 98.00 301 HIS A N 1
ATOM 2468 C CA . HIS A 1 301 ? -24.585 10.013 14.039 1.00 98.00 301 HIS A CA 1
ATOM 2469 C C . HIS A 1 301 ? -24.652 8.981 12.890 1.00 98.00 301 HIS A C 1
ATOM 2471 O O . HIS A 1 301 ? -23.771 8.955 12.019 1.00 98.00 301 HIS A O 1
ATOM 2477 N N . PRO A 1 302 ? -25.657 8.073 12.876 1.00 97.31 302 PRO A N 1
ATOM 2478 C CA . PRO A 1 302 ? -25.739 6.976 11.904 1.00 97.31 302 PRO A CA 1
ATOM 2479 C C . PRO A 1 302 ? -25.882 7.421 10.443 1.00 97.31 302 PRO A C 1
ATOM 2481 O O . PRO A 1 302 ? -25.419 6.727 9.540 1.00 97.31 302 PRO A O 1
ATOM 2484 N N . ASP A 1 303 ? -26.514 8.564 10.200 1.00 97.94 303 ASP A N 1
ATOM 2485 C CA . ASP A 1 303 ? -26.623 9.211 8.892 1.00 97.94 303 ASP A CA 1
ATOM 2486 C C . ASP A 1 303 ? -25.238 9.596 8.349 1.00 97.94 303 ASP A C 1
ATOM 2488 O O . ASP A 1 303 ? -24.872 9.208 7.238 1.00 97.94 303 ASP A O 1
ATOM 2492 N N . VAL A 1 304 ? -24.401 10.220 9.179 1.00 98.06 304 VAL A N 1
ATOM 2493 C CA . VAL A 1 304 ? -23.015 10.556 8.823 1.00 98.06 304 VAL A CA 1
ATOM 2494 C C . VAL A 1 304 ? -22.169 9.291 8.635 1.00 98.06 304 VAL A C 1
ATOM 2496 O O . VAL A 1 304 ? -21.309 9.220 7.751 1.00 98.06 304 VAL A O 1
ATOM 2499 N N . ALA A 1 305 ? -22.427 8.242 9.420 1.00 98.19 305 ALA A N 1
ATOM 2500 C CA . ALA A 1 305 ? -21.780 6.946 9.225 1.00 98.19 305 ALA A CA 1
ATOM 2501 C C . ALA A 1 305 ? -22.111 6.337 7.847 1.00 98.19 305 ALA A C 1
ATOM 2503 O O . ALA A 1 305 ? -21.243 5.715 7.224 1.00 98.19 305 ALA A O 1
ATOM 2504 N N . LYS A 1 306 ? -23.330 6.557 7.335 1.00 98.00 306 LYS A N 1
ATOM 2505 C CA . LYS A 1 306 ? -23.739 6.150 5.983 1.00 98.00 306 LYS A CA 1
ATOM 2506 C C . LYS A 1 306 ? -23.113 6.997 4.880 1.00 98.00 306 LYS A C 1
ATOM 2508 O O . LYS A 1 306 ? -22.709 6.435 3.862 1.00 98.00 306 LYS A O 1
ATOM 2513 N N . GLU A 1 307 ? -22.923 8.296 5.087 1.00 98.12 307 GLU A N 1
ATOM 2514 C CA . GLU A 1 307 ? -22.121 9.120 4.168 1.00 98.12 307 GLU A CA 1
ATOM 2515 C C . GLU A 1 307 ? -20.681 8.597 4.068 1.00 98.12 307 GLU A C 1
ATOM 2517 O O . GLU A 1 307 ? -20.138 8.419 2.971 1.00 98.12 307 GLU A O 1
ATOM 2522 N N . TYR A 1 308 ? -20.079 8.257 5.213 1.00 98.12 308 TYR A N 1
ATOM 2523 C CA . TYR A 1 308 ? -18.743 7.671 5.257 1.00 98.12 308 TYR A CA 1
ATOM 2524 C C . TYR A 1 308 ? -18.674 6.309 4.553 1.00 98.12 308 TYR A C 1
ATOM 2526 O O . TYR A 1 308 ? -17.694 6.004 3.868 1.00 98.12 308 TYR A O 1
ATOM 2534 N N . GLU A 1 309 ? -19.703 5.473 4.704 1.00 97.69 309 GLU A N 1
ATOM 2535 C CA . GLU A 1 309 ? -19.848 4.226 3.948 1.00 97.69 309 GLU A CA 1
ATOM 2536 C C . GLU A 1 309 ? -19.880 4.486 2.436 1.00 97.69 309 GLU A C 1
ATOM 2538 O O . GLU A 1 309 ? -19.102 3.867 1.705 1.00 97.69 309 GLU A O 1
ATOM 2543 N N . GLY A 1 310 ? -20.707 5.429 1.975 1.00 97.25 310 GLY A N 1
ATOM 2544 C CA . GLY A 1 310 ? -20.812 5.798 0.562 1.00 97.25 310 GLY A CA 1
ATOM 2545 C C . GLY A 1 310 ? -19.476 6.245 -0.036 1.00 97.25 310 GLY A C 1
ATOM 2546 O O . GLY A 1 310 ? -19.083 5.761 -1.102 1.00 97.25 310 GLY A O 1
ATOM 2547 N N . LEU A 1 311 ? -18.725 7.083 0.689 1.00 97.06 311 LEU A N 1
ATOM 2548 C CA . LEU A 1 311 ? -17.369 7.484 0.305 1.00 97.06 311 LEU A CA 1
ATOM 2549 C C . LEU A 1 311 ? -16.429 6.276 0.189 1.00 97.06 311 LEU A C 1
ATOM 2551 O O . LEU A 1 311 ? -15.693 6.138 -0.782 1.00 97.06 311 LEU A O 1
ATOM 2555 N N . LYS A 1 312 ? -16.435 5.368 1.167 1.00 96.31 312 LYS A N 1
ATOM 2556 C CA . LYS A 1 312 ? -15.572 4.178 1.116 1.00 96.31 312 LYS A CA 1
ATOM 2557 C C . LYS A 1 312 ? -15.898 3.283 -0.082 1.00 96.31 312 LYS A C 1
ATOM 2559 O O . LYS A 1 312 ? -14.975 2.768 -0.711 1.00 96.31 312 LYS A O 1
ATOM 2564 N N . ILE A 1 313 ? -17.179 3.115 -0.412 1.00 94.62 313 ILE A N 1
ATOM 2565 C CA . ILE A 1 313 ? -17.619 2.304 -1.556 1.00 94.62 313 ILE A CA 1
ATOM 2566 C C . ILE A 1 313 ? -17.135 2.909 -2.879 1.00 94.62 313 ILE A C 1
ATOM 2568 O O . ILE A 1 313 ? -16.673 2.169 -3.749 1.00 94.62 313 ILE A O 1
ATOM 2572 N N . SER A 1 314 ? -17.199 4.234 -3.045 1.00 94.62 314 SER A N 1
ATOM 2573 C CA . SER A 1 314 ? -16.694 4.883 -4.262 1.00 94.62 314 SER A CA 1
ATOM 2574 C C . SER A 1 314 ? -15.170 4.755 -4.377 1.00 94.62 314 SER A C 1
ATOM 2576 O O . SER A 1 314 ? -14.661 4.378 -5.433 1.00 94.62 314 SER A O 1
ATOM 2578 N N . LEU A 1 315 ? -14.443 4.953 -3.273 1.00 93.56 315 LEU A N 1
ATOM 2579 C CA . LEU A 1 315 ? -12.984 4.836 -3.231 1.00 93.56 315 LEU A CA 1
ATOM 2580 C C . LEU A 1 315 ? -12.481 3.406 -3.437 1.00 93.56 315 LEU A C 1
ATOM 2582 O O . LEU A 1 315 ? -11.425 3.224 -4.036 1.00 93.56 315 LEU A O 1
ATOM 2586 N N . GLN A 1 316 ? -13.215 2.388 -2.977 1.00 90.94 316 GLN A N 1
ATOM 2587 C CA . GLN A 1 316 ? -12.868 0.988 -3.234 1.00 90.94 316 GLN A CA 1
ATOM 2588 C C . GLN A 1 316 ? -12.776 0.704 -4.739 1.00 90.94 316 GLN A C 1
ATOM 2590 O O . GLN A 1 316 ? -11.836 0.045 -5.183 1.00 90.94 316 GLN A O 1
ATOM 2595 N N . LYS A 1 317 ? -13.749 1.202 -5.515 1.00 85.81 317 LYS A N 1
ATOM 2596 C CA . LYS A 1 317 ? -13.786 1.012 -6.972 1.00 85.81 317 LYS A CA 1
ATOM 2597 C C . LYS A 1 317 ? -12.602 1.686 -7.660 1.00 85.81 317 LYS A C 1
ATOM 2599 O O . LYS A 1 317 ? -12.113 1.177 -8.655 1.00 85.81 317 LYS A O 1
ATOM 2604 N N . GLN A 1 318 ? -12.153 2.820 -7.125 1.00 85.75 318 GLN A N 1
ATOM 2605 C CA . GLN A 1 318 ? -11.059 3.596 -7.703 1.00 85.75 318 GLN A CA 1
ATOM 2606 C C . GLN A 1 318 ? -9.666 3.082 -7.302 1.00 85.75 318 GLN A C 1
ATOM 2608 O O . GLN A 1 318 ? -8.721 3.250 -8.063 1.00 85.75 318 GLN A O 1
ATOM 2613 N N . TYR A 1 319 ? -9.524 2.495 -6.111 1.00 86.75 319 TYR A N 1
ATOM 2614 C CA . TYR A 1 319 ? -8.226 2.165 -5.510 1.00 86.75 319 TYR A CA 1
ATOM 2615 C C . TYR A 1 319 ? -8.192 0.732 -4.963 1.00 86.75 319 TYR A C 1
ATOM 2617 O O . TYR A 1 319 ? -7.762 0.502 -3.835 1.00 86.75 319 TYR A O 1
ATOM 2625 N N . THR A 1 320 ? -8.673 -0.248 -5.733 1.00 84.56 320 THR A N 1
ATOM 2626 C CA . THR A 1 320 ? -8.866 -1.635 -5.266 1.00 84.56 320 THR A CA 1
ATOM 2627 C C . THR A 1 320 ? -7.597 -2.276 -4.690 1.00 84.56 320 THR A C 1
ATOM 2629 O O . THR A 1 320 ? -7.691 -3.021 -3.714 1.00 84.56 320 THR A O 1
ATOM 2632 N N . TYR A 1 321 ? -6.418 -1.955 -5.226 1.00 81.81 321 TYR A N 1
ATOM 2633 C CA . TYR A 1 321 ? -5.133 -2.504 -4.771 1.00 81.81 321 TYR A CA 1
ATOM 2634 C C . TYR A 1 321 ? -4.168 -1.435 -4.221 1.00 81.81 321 TYR A C 1
ATOM 2636 O O . TYR A 1 321 ? -3.015 -1.747 -3.953 1.00 81.81 321 TYR A O 1
ATOM 2644 N N . ASP A 1 322 ? -4.625 -0.191 -4.015 1.00 79.94 322 ASP A N 1
ATOM 2645 C CA . ASP A 1 322 ? -3.798 0.928 -3.525 1.00 79.94 322 ASP A CA 1
ATOM 2646 C C . ASP A 1 322 ? -4.341 1.445 -2.182 1.00 79.94 322 ASP A C 1
ATOM 2648 O O . ASP A 1 322 ? -5.198 2.340 -2.115 1.00 79.94 322 ASP A O 1
ATOM 2652 N N . ARG A 1 323 ? -3.867 0.861 -1.071 1.00 84.12 323 ARG A N 1
ATOM 2653 C CA . ARG A 1 323 ? -4.385 1.186 0.271 1.00 84.12 323 ARG A CA 1
ATOM 2654 C C . ARG A 1 323 ? -3.933 2.554 0.733 1.00 84.12 323 ARG A C 1
ATOM 2656 O O . ARG A 1 323 ? -4.665 3.193 1.498 1.00 84.12 323 ARG A O 1
ATOM 2663 N N . GLU A 1 324 ? -2.776 3.015 0.273 1.00 83.12 324 GLU A N 1
ATOM 2664 C CA . GLU A 1 324 ? -2.270 4.352 0.560 1.00 83.12 324 GLU A CA 1
ATOM 2665 C C . GLU A 1 324 ? -3.201 5.414 -0.039 1.00 83.12 324 GLU A C 1
ATOM 2667 O O . GLU A 1 324 ? -3.704 6.269 0.698 1.00 83.12 324 GLU A O 1
ATOM 2672 N N . ARG A 1 325 ? -3.515 5.339 -1.343 1.00 84.56 325 ARG A N 1
ATOM 2673 C CA . ARG A 1 325 ? -4.443 6.287 -1.986 1.00 84.56 325 ARG A CA 1
ATOM 2674 C C . ARG A 1 325 ? -5.850 6.164 -1.437 1.00 84.56 325 ARG A C 1
ATOM 2676 O O . ARG A 1 325 ? -6.450 7.193 -1.135 1.00 84.56 325 ARG A O 1
ATOM 2683 N N . TYR A 1 326 ? -6.347 4.946 -1.222 1.00 88.19 326 TYR A N 1
ATOM 2684 C CA . TYR A 1 326 ? -7.633 4.739 -0.557 1.00 88.19 326 TYR A CA 1
ATOM 2685 C C . TYR A 1 326 ? -7.677 5.417 0.817 1.00 88.19 326 TYR A C 1
ATOM 2687 O O . TYR A 1 326 ? -8.673 6.040 1.179 1.00 88.19 326 TYR A O 1
ATOM 2695 N N . THR A 1 327 ? -6.598 5.319 1.598 1.00 87.38 327 THR A N 1
ATOM 2696 C CA . THR A 1 327 ? -6.507 5.947 2.921 1.00 87.38 327 THR A CA 1
ATOM 2697 C C . THR A 1 327 ? -6.459 7.465 2.815 1.00 87.38 327 THR A C 1
ATOM 2699 O O . THR A 1 327 ? -7.268 8.132 3.460 1.00 87.38 327 THR A O 1
ATOM 2702 N N . LYS A 1 328 ? -5.587 7.999 1.955 1.00 88.69 328 LYS A N 1
ATOM 2703 C CA . LYS A 1 328 ? -5.416 9.438 1.731 1.00 88.69 328 LYS A CA 1
ATOM 2704 C C . LYS A 1 328 ? -6.680 10.111 1.195 1.00 88.69 328 LYS A C 1
ATOM 2706 O O . LYS A 1 328 ? -6.999 11.224 1.597 1.00 88.69 328 LYS A O 1
ATOM 2711 N N . ALA A 1 329 ? -7.426 9.439 0.324 1.00 92.62 329 ALA A N 1
ATOM 2712 C CA . ALA A 1 329 ? -8.641 9.987 -0.273 1.00 92.62 329 ALA A CA 1
ATOM 2713 C C . ALA A 1 329 ? -9.797 10.168 0.733 1.00 92.62 329 ALA A C 1
ATOM 2715 O O . ALA A 1 329 ? -10.758 10.869 0.438 1.00 92.62 329 ALA A O 1
ATOM 2716 N N . LYS A 1 330 ? -9.702 9.591 1.940 1.00 94.44 330 LYS A N 1
ATOM 2717 C CA . LYS A 1 330 ? -10.679 9.803 3.024 1.00 94.44 330 LYS A CA 1
ATOM 2718 C C . LYS A 1 330 ? -10.328 10.975 3.942 1.00 94.44 330 LYS A C 1
ATOM 2720 O O . LYS A 1 330 ? -11.148 11.337 4.782 1.00 94.44 330 LYS A O 1
ATOM 2725 N N . THR A 1 331 ? -9.121 11.532 3.834 1.00 93.62 331 THR A N 1
ATOM 2726 C CA . THR A 1 331 ? -8.578 12.488 4.810 1.00 93.62 331 THR A CA 1
ATOM 2727 C C . THR A 1 331 ? -9.452 13.727 4.973 1.00 93.62 331 THR A C 1
ATOM 2729 O O . THR A 1 331 ? -9.688 14.154 6.098 1.00 93.62 331 THR A O 1
ATOM 2732 N N . GLU A 1 332 ? -9.972 14.284 3.878 1.00 96.00 332 GLU A N 1
ATOM 2733 C CA . GLU A 1 332 ? -10.829 15.474 3.928 1.00 96.00 332 GLU A CA 1
ATOM 2734 C C . GLU A 1 332 ? -12.106 15.226 4.742 1.00 96.00 332 GLU A C 1
ATOM 2736 O O . GLU A 1 332 ? -12.394 15.968 5.683 1.00 96.00 332 GLU A O 1
ATOM 2741 N N . PHE A 1 333 ? -12.809 14.128 4.447 1.00 96.94 333 PHE A N 1
ATOM 2742 C CA . PHE A 1 333 ? -14.003 13.719 5.185 1.00 96.94 333 PHE A CA 1
ATOM 2743 C C . PHE A 1 333 ? -13.689 13.486 6.666 1.00 96.94 333 PHE A C 1
ATOM 2745 O O . PHE A 1 333 ? -14.370 14.021 7.538 1.00 96.94 333 PHE A O 1
ATOM 2752 N N . ILE A 1 334 ? -12.623 12.734 6.965 1.00 95.81 334 ILE A N 1
ATOM 2753 C CA . ILE A 1 334 ? -12.214 12.448 8.348 1.00 95.81 334 ILE A CA 1
ATOM 2754 C C . ILE A 1 334 ? -11.953 13.752 9.107 1.00 95.81 334 ILE A C 1
ATOM 2756 O O . ILE A 1 334 ? -12.494 13.940 10.192 1.00 95.81 334 ILE A O 1
ATOM 2760 N N . ASN A 1 335 ? -11.195 14.682 8.526 1.00 94.88 335 ASN A N 1
ATOM 2761 C CA . ASN A 1 335 ? -10.883 15.961 9.161 1.00 94.88 335 ASN A CA 1
ATOM 2762 C C . ASN A 1 335 ? -12.133 16.815 9.415 1.00 94.88 335 ASN A C 1
ATOM 2764 O O . ASN A 1 335 ? -12.215 17.479 10.450 1.00 94.88 335 ASN A O 1
ATOM 2768 N N . ALA A 1 336 ? -13.110 16.800 8.505 1.00 96.56 336 ALA A N 1
ATOM 2769 C CA . ALA A 1 336 ? -14.384 17.485 8.709 1.00 96.56 336 ALA A CA 1
ATOM 2770 C C . ALA A 1 336 ? -15.159 16.899 9.902 1.00 96.56 336 ALA A C 1
ATOM 2772 O O . ALA A 1 336 ? -15.656 17.653 10.739 1.00 96.56 336 ALA A O 1
ATOM 2773 N N . ILE A 1 337 ? -15.202 15.569 10.026 1.00 96.88 337 ILE A N 1
ATOM 2774 C CA . ILE A 1 337 ? -15.856 14.894 11.154 1.00 96.88 337 ILE A CA 1
ATOM 2775 C C . ILE A 1 337 ? -15.125 15.149 12.470 1.00 96.88 337 ILE A C 1
ATOM 2777 O O . ILE A 1 337 ? -15.770 15.442 13.469 1.00 96.88 337 ILE A O 1
ATOM 2781 N N . LEU A 1 338 ? -13.792 15.126 12.478 1.00 94.69 338 LEU A N 1
ATOM 2782 C CA . LEU A 1 338 ? -13.010 15.429 13.680 1.00 94.69 338 LEU A CA 1
ATOM 2783 C C . LEU A 1 338 ? -13.286 16.833 14.223 1.00 94.69 338 LEU A C 1
ATOM 2785 O O . LEU A 1 338 ? -13.350 17.012 15.437 1.00 94.69 338 LEU A O 1
ATOM 2789 N N . LYS A 1 339 ? -13.484 17.825 13.346 1.00 94.38 339 LYS A N 1
ATOM 2790 C CA . LYS A 1 339 ? -13.880 19.178 13.766 1.00 94.38 339 LYS A CA 1
ATOM 2791 C C . LYS A 1 339 ? -15.244 19.175 14.456 1.00 94.38 339 LYS A C 1
ATOM 2793 O O . LYS A 1 339 ? -15.368 19.771 15.519 1.00 94.38 339 LYS A O 1
ATOM 2798 N N . LYS A 1 340 ? -16.238 18.483 13.887 1.00 95.62 340 LYS A N 1
ATOM 2799 C CA . LYS A 1 340 ? -17.577 18.357 14.490 1.00 95.62 340 LYS A CA 1
ATOM 2800 C C . LYS A 1 340 ? -17.524 17.620 15.832 1.00 95.62 340 LYS A C 1
ATOM 2802 O O . LYS A 1 340 ? -18.070 18.106 16.810 1.00 95.62 340 LYS A O 1
ATOM 2807 N N . ALA A 1 341 ? -16.797 16.505 15.891 1.00 94.31 341 ALA A N 1
ATOM 2808 C CA . ALA A 1 341 ? -16.655 15.695 17.096 1.00 94.31 341 ALA A CA 1
ATOM 2809 C C . ALA A 1 341 ? -16.002 16.459 18.253 1.00 94.31 341 ALA A C 1
ATOM 2811 O O . ALA A 1 341 ? -16.450 16.351 19.389 1.00 94.31 341 ALA A O 1
ATOM 2812 N N . ARG A 1 342 ? -14.976 17.273 17.970 1.00 91.38 342 ARG A N 1
ATOM 2813 C CA . ARG A 1 342 ? -14.345 18.126 18.987 1.00 91.38 342 ARG A CA 1
ATOM 2814 C C . ARG A 1 342 ? -15.318 19.150 19.563 1.00 91.38 342 ARG A C 1
ATOM 2816 O O . ARG A 1 342 ? -15.349 19.300 20.773 1.00 91.38 342 ARG A O 1
ATOM 2823 N N . LEU A 1 343 ? -16.120 19.798 18.717 1.00 90.88 343 LEU A N 1
ATOM 2824 C CA . LEU A 1 343 ? -17.129 20.764 19.167 1.00 90.88 343 LEU A CA 1
ATOM 2825 C C . LEU A 1 343 ? -18.243 20.114 19.999 1.00 90.88 343 LEU A C 1
ATOM 2827 O O . LEU A 1 343 ? -18.806 20.760 20.869 1.00 90.88 343 LEU A O 1
ATOM 2831 N N . GLU A 1 344 ? -18.583 18.856 19.722 1.00 92.19 344 GLU A N 1
ATOM 2832 C CA . GLU A 1 344 ? -19.662 18.159 20.427 1.00 92.19 344 GLU A CA 1
ATOM 2833 C C . GLU A 1 344 ? -19.210 17.559 21.764 1.00 92.19 344 GLU A C 1
ATOM 2835 O O . GLU A 1 344 ? -19.940 17.631 22.750 1.00 92.19 344 GLU A O 1
ATOM 2840 N N . PHE A 1 345 ? -18.009 16.977 21.817 1.00 87.06 345 PHE A N 1
ATOM 2841 C CA . PHE A 1 345 ? -17.497 16.316 23.022 1.00 87.06 345 PHE A CA 1
ATOM 2842 C C . PHE A 1 345 ? -16.706 17.249 23.949 1.00 87.06 345 PHE A C 1
ATOM 2844 O O . PHE A 1 345 ? -16.577 16.949 25.134 1.00 87.06 345 PHE A O 1
ATOM 2851 N N . TYR A 1 346 ? -16.198 18.368 23.426 1.00 72.06 346 TYR A N 1
ATOM 2852 C CA . TYR A 1 346 ? -15.433 19.380 24.164 1.00 72.06 346 TYR A CA 1
ATOM 2853 C C . TYR A 1 346 ? -15.903 20.795 23.764 1.00 72.06 346 TYR A C 1
ATOM 2855 O O . TYR A 1 346 ? -15.142 21.520 23.116 1.00 72.06 346 TYR A O 1
ATOM 2863 N N . PRO A 1 347 ? -17.170 21.144 24.071 1.00 56.06 347 PRO A N 1
ATOM 2864 C CA . PRO A 1 347 ? -17.799 22.397 23.651 1.00 56.06 347 PRO A CA 1
ATOM 2865 C C . PRO A 1 347 ? -17.185 23.656 24.272 1.00 56.06 347 PRO A C 1
ATOM 2867 O O . PRO A 1 347 ? -16.695 23.589 25.425 1.00 56.06 347 PRO A O 1
#

pLDDT: mean 92.57, std 6.64, range [56.06, 98.5]